Protein AF-A0A392PMQ5-F1 (afdb_monomer_lite)

pLDDT: mean 78.96, std 16.49, range [33.12, 96.38]

Structure (mmCIF, N/CA/C/O backbone):
data_AF-A0A392PMQ5-F1
#
_entry.id   AF-A0A392PMQ5-F1
#
loop_
_atom_site.group_PDB
_atom_site.id
_atom_site.type_symbol
_atom_site.label_atom_id
_atom_site.label_alt_id
_atom_site.label_comp_id
_atom_site.label_asym_id
_atom_site.label_entity_id
_atom_site.label_seq_id
_atom_site.pdbx_PDB_ins_code
_atom_site.Cartn_x
_atom_site.Cartn_y
_atom_site.Cartn_z
_atom_site.occupancy
_atom_site.B_iso_or_equiv
_atom_site.auth_seq_id
_atom_site.auth_comp_id
_atom_site.auth_asym_id
_atom_site.auth_atom_id
_atom_site.pdbx_PDB_model_num
ATOM 1 N N . MET A 1 1 ? -14.471 3.229 50.859 1.00 41.06 1 MET A N 1
ATOM 2 C CA . MET A 1 1 ? -13.746 2.253 50.012 1.00 41.06 1 MET A CA 1
ATOM 3 C C . MET A 1 1 ? -14.572 1.909 48.776 1.00 41.06 1 MET A C 1
ATOM 5 O O . MET A 1 1 ? -15.577 1.230 48.907 1.00 41.06 1 MET A O 1
ATOM 9 N N . LYS A 1 2 ? -14.169 2.356 47.582 1.00 35.50 2 LYS A N 1
ATOM 10 C CA . LYS A 1 2 ? -14.610 1.762 46.307 1.00 35.50 2 LYS A CA 1
ATOM 11 C C . LYS A 1 2 ? -13.404 1.743 45.368 1.00 35.50 2 LYS A C 1
ATOM 13 O O . LYS A 1 2 ? -13.104 2.735 44.714 1.00 35.50 2 LYS A O 1
ATOM 18 N N . ARG A 1 3 ? -12.661 0.630 45.368 1.00 33.12 3 ARG A N 1
ATOM 19 C CA . ARG A 1 3 ? -11.605 0.375 44.379 1.00 33.12 3 ARG A CA 1
ATOM 20 C C . ARG A 1 3 ? -12.290 0.173 43.031 1.00 33.12 3 ARG A C 1
ATOM 22 O O . ARG A 1 3 ? -12.923 -0.853 42.797 1.00 33.12 3 ARG A O 1
ATOM 29 N N . LYS A 1 4 ? -12.199 1.185 42.170 1.00 38.56 4 LYS A N 1
ATOM 30 C CA . LYS A 1 4 ? -12.520 1.086 40.746 1.00 38.56 4 LYS A CA 1
ATOM 31 C C . LYS A 1 4 ? -11.603 -0.008 40.192 1.00 38.56 4 LYS A C 1
ATOM 33 O O . LYS A 1 4 ? -10.385 0.141 40.268 1.00 38.56 4 LYS A O 1
ATOM 38 N N . ARG A 1 5 ? -12.170 -1.138 39.755 1.00 37.22 5 ARG A N 1
ATOM 39 C CA . ARG A 1 5 ? -11.409 -2.197 39.083 1.00 37.22 5 ARG A CA 1
ATOM 40 C C . ARG A 1 5 ? -10.764 -1.551 37.862 1.00 37.22 5 ARG A C 1
ATOM 42 O O . ARG A 1 5 ? -11.460 -1.188 36.918 1.00 37.22 5 ARG A O 1
ATOM 49 N N . LYS A 1 6 ? -9.454 -1.329 37.945 1.00 37.75 6 LYS A N 1
ATOM 50 C CA . LYS A 1 6 ? -8.614 -1.031 36.797 1.00 37.75 6 LYS A CA 1
ATOM 51 C C . LYS A 1 6 ? -8.736 -2.276 35.929 1.00 37.75 6 LYS A C 1
ATOM 53 O O . LYS A 1 6 ? -8.282 -3.345 36.322 1.00 37.75 6 LYS A O 1
ATOM 58 N N . VAL A 1 7 ? -9.512 -2.173 34.855 1.00 39.44 7 VAL A N 1
ATOM 59 C CA . VAL A 1 7 ? -9.456 -3.156 33.781 1.00 39.44 7 VAL A CA 1
ATOM 60 C C . VAL A 1 7 ? -8.045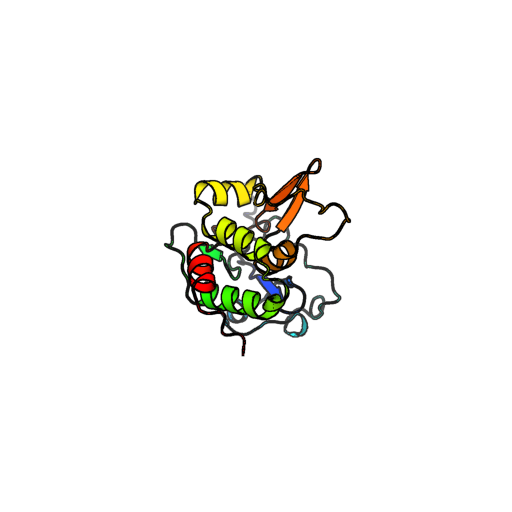 -2.991 33.246 1.00 39.44 7 VAL A C 1
ATOM 62 O O . VAL A 1 7 ? -7.765 -2.013 32.555 1.00 39.44 7 VAL A O 1
ATOM 65 N N . ASP A 1 8 ? -7.136 -3.854 33.696 1.00 36.78 8 ASP A N 1
ATOM 66 C CA . ASP A 1 8 ? -5.842 -4.014 33.058 1.00 36.78 8 ASP A CA 1
ATOM 67 C C . ASP A 1 8 ? -6.154 -4.487 31.643 1.00 36.78 8 ASP A C 1
ATOM 69 O O . ASP A 1 8 ? -6.429 -5.656 31.377 1.00 36.78 8 ASP A O 1
ATOM 73 N N . CYS A 1 9 ? -6.215 -3.511 30.743 1.00 44.75 9 CYS A N 1
ATOM 74 C CA . CYS A 1 9 ? -6.070 -3.719 29.324 1.00 44.75 9 CYS A CA 1
ATOM 75 C C . CYS A 1 9 ? -4.637 -4.226 29.166 1.00 44.75 9 CYS A C 1
ATOM 77 O O . CYS A 1 9 ? -3.708 -3.435 29.022 1.00 44.75 9 CYS A O 1
ATOM 79 N N . LEU A 1 10 ? -4.448 -5.538 29.339 1.00 40.62 10 LEU A N 1
ATOM 80 C CA . LEU A 1 10 ? -3.262 -6.229 28.864 1.00 40.62 10 LEU A CA 1
ATOM 81 C C . LEU A 1 10 ? -3.109 -5.788 27.411 1.00 40.62 10 LEU A C 1
ATOM 83 O O . LEU A 1 10 ? -3.963 -6.106 26.582 1.00 40.62 10 LEU A O 1
ATOM 87 N N . GLU A 1 11 ? -2.090 -4.974 27.142 1.00 45.97 11 GLU A N 1
ATOM 88 C CA . GLU A 1 11 ? -1.692 -4.569 25.801 1.00 45.97 11 GLU A CA 1
ATOM 89 C C . GLU A 1 11 ? -1.238 -5.821 25.047 1.00 45.97 11 GLU A C 1
ATOM 91 O O . GLU A 1 11 ? -0.054 -6.103 24.905 1.00 45.97 11 GLU A O 1
ATOM 96 N N . TYR A 1 12 ? -2.196 -6.623 24.595 1.00 48.31 12 TYR A N 1
ATOM 97 C CA . TYR A 1 12 ? -1.952 -7.619 23.578 1.00 48.31 12 TYR A CA 1
ATOM 98 C C . TYR A 1 12 ? -1.931 -6.831 22.274 1.00 48.31 12 TYR A C 1
ATOM 100 O O . TYR A 1 12 ? -2.973 -6.451 21.734 1.00 48.31 12 TYR A O 1
ATOM 108 N N . SER A 1 13 ? -0.733 -6.458 21.827 1.00 55.88 13 SER A N 1
ATOM 109 C CA . SER A 1 13 ? -0.542 -5.958 20.474 1.00 55.88 13 SER A CA 1
ATOM 110 C C . SER A 1 13 ? -0.970 -7.074 19.527 1.00 55.88 13 SER A C 1
ATOM 112 O O . SER A 1 13 ? -0.223 -8.021 19.295 1.00 55.88 13 SER A O 1
ATOM 114 N N . ASP A 1 14 ? -2.205 -7.004 19.052 1.00 66.44 14 ASP A N 1
ATOM 115 C CA . ASP A 1 14 ? -2.717 -7.962 18.090 1.00 66.44 14 ASP A CA 1
ATOM 116 C C . ASP A 1 14 ? -1.959 -7.808 16.776 1.00 66.44 14 ASP A C 1
ATOM 118 O O . ASP A 1 14 ? -2.000 -6.762 16.127 1.00 66.44 14 ASP A O 1
ATOM 122 N N . THR A 1 15 ? -1.276 -8.869 16.383 1.00 74.19 15 THR A N 1
ATOM 123 C CA . THR A 1 15 ? -0.565 -8.935 15.117 1.00 74.19 15 THR A CA 1
ATOM 124 C C . THR A 1 15 ? -1.532 -9.289 14.005 1.00 74.19 15 THR A C 1
ATOM 126 O O . THR A 1 15 ? -2.302 -10.241 14.126 1.00 74.19 15 THR A O 1
ATOM 129 N N . TRP A 1 16 ? -1.471 -8.555 12.898 1.00 78.69 16 TRP A N 1
ATOM 130 C CA . TRP A 1 16 ? -2.285 -8.816 11.717 1.00 78.69 16 TRP A CA 1
ATOM 131 C C . TRP A 1 16 ? -1.387 -9.040 10.508 1.00 78.69 16 TRP A C 1
ATOM 133 O O . TRP A 1 16 ? -0.400 -8.334 10.325 1.00 78.69 16 TRP A O 1
ATOM 143 N N . ILE A 1 17 ? -1.748 -10.014 9.680 1.00 79.31 17 ILE A N 1
ATOM 144 C CA . ILE A 1 17 ? -1.070 -10.315 8.420 1.00 79.31 17 ILE A CA 1
ATOM 145 C C . ILE A 1 17 ? -2.092 -10.365 7.288 1.00 79.31 17 ILE A C 1
ATOM 147 O O . ILE A 1 17 ? -3.241 -10.783 7.479 1.00 79.31 17 ILE A O 1
ATOM 151 N N . GLN A 1 18 ? -1.688 -9.902 6.111 1.00 81.50 18 GLN A N 1
ATOM 152 C CA . GLN A 1 18 ? -2.511 -9.951 4.914 1.00 81.50 18 GLN A CA 1
ATOM 153 C C . GLN A 1 18 ? -2.201 -11.230 4.137 1.00 81.50 18 GLN A C 1
ATOM 155 O O . GLN A 1 18 ? -1.046 -11.569 3.925 1.00 81.50 18 GLN A O 1
ATOM 160 N N . CYS A 1 19 ? -3.239 -11.942 3.703 1.00 84.25 19 CYS A N 1
ATOM 161 C CA . CYS A 1 19 ? -3.066 -13.123 2.867 1.00 84.25 19 CYS A CA 1
ATOM 162 C C . CYS A 1 19 ? -2.648 -12.748 1.441 1.00 84.25 19 CYS A C 1
ATOM 164 O O . CYS A 1 19 ? -3.397 -12.046 0.765 1.00 84.25 19 CYS A O 1
ATOM 166 N N . ASP A 1 20 ? -1.554 -13.318 0.939 1.00 82.00 20 ASP A N 1
ATOM 167 C CA . ASP A 1 20 ? -1.061 -13.073 -0.424 1.00 82.00 20 ASP A CA 1
ATOM 168 C C . ASP A 1 20 ? -2.041 -13.533 -1.516 1.00 82.00 20 ASP A C 1
ATOM 170 O O . ASP A 1 20 ? -2.145 -12.906 -2.559 1.00 82.00 20 ASP A O 1
ATOM 174 N N . ALA A 1 21 ? -2.838 -14.582 -1.272 1.00 82.44 21 ALA A N 1
ATOM 175 C CA . ALA A 1 21 ? -3.772 -15.106 -2.280 1.00 82.44 21 ALA A CA 1
ATOM 176 C C . ALA A 1 21 ? -5.119 -14.369 -2.363 1.00 82.44 21 ALA A C 1
ATOM 178 O O . ALA A 1 21 ? -5.787 -14.410 -3.394 1.00 82.44 21 ALA A O 1
ATOM 179 N N . CYS A 1 22 ? -5.603 -13.785 -1.262 1.00 84.06 22 CYS A N 1
ATOM 180 C CA . CYS A 1 22 ? -6.953 -13.201 -1.228 1.00 84.06 22 CYS A CA 1
ATOM 181 C C . CYS A 1 22 ? -7.028 -11.802 -0.626 1.00 84.06 22 CYS A C 1
ATOM 183 O O . CYS A 1 22 ? -8.129 -11.257 -0.511 1.00 84.06 22 CYS A O 1
ATOM 185 N N . HIS A 1 23 ? -5.883 -11.260 -0.214 1.00 77.56 23 HIS A N 1
ATOM 186 C CA . HIS A 1 23 ? -5.699 -9.935 0.366 1.00 77.56 23 HIS A CA 1
ATOM 187 C C . HIS A 1 23 ? -6.549 -9.640 1.612 1.00 77.56 23 HIS A C 1
ATOM 189 O O . HIS A 1 23 ? -6.657 -8.481 2.010 1.00 77.56 23 HIS A O 1
ATOM 195 N N . LYS A 1 24 ? -7.131 -10.673 2.244 1.00 82.06 24 LYS A N 1
ATOM 196 C CA . LYS A 1 24 ? -7.862 -10.556 3.514 1.00 82.06 24 LYS A CA 1
ATOM 197 C C . LYS A 1 24 ? -6.905 -10.542 4.692 1.00 82.06 24 LYS A C 1
ATOM 199 O O . LYS A 1 24 ? -5.909 -11.268 4.696 1.00 82.06 24 LYS A O 1
ATOM 204 N N . TRP A 1 25 ? -7.281 -9.792 5.714 1.00 82.31 25 TRP A N 1
ATOM 205 C CA . TRP A 1 25 ? -6.548 -9.685 6.965 1.00 82.31 25 TRP A CA 1
ATOM 206 C C . TRP A 1 25 ? -6.893 -10.786 7.964 1.00 82.31 25 TRP A C 1
ATOM 208 O O . TRP A 1 25 ? -8.060 -11.157 8.144 1.00 82.31 25 TRP A O 1
ATOM 218 N 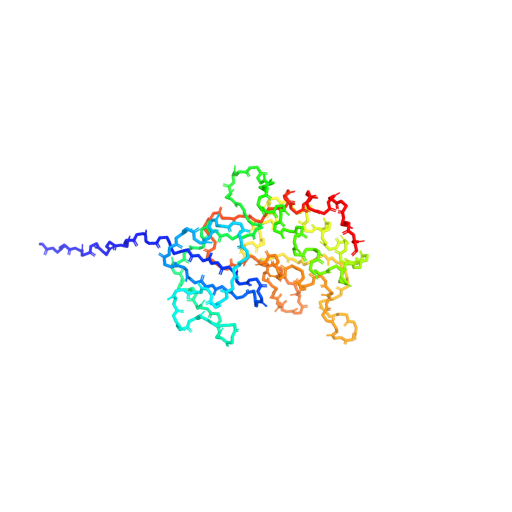N . ARG A 1 26 ? -5.851 -11.307 8.618 1.00 85.75 26 ARG A N 1
ATOM 219 C CA . ARG A 1 26 ? -5.925 -12.380 9.610 1.00 85.75 26 ARG A CA 1
ATOM 220 C C . ARG A 1 26 ? -5.117 -12.018 10.846 1.00 85.75 26 ARG A C 1
ATOM 222 O O . ARG A 1 26 ? -4.002 -11.517 10.732 1.00 85.75 26 ARG A O 1
ATOM 229 N N . LYS A 1 27 ? -5.696 -12.271 12.016 1.00 82.12 27 LYS A N 1
ATOM 230 C CA . LYS A 1 27 ? -5.031 -12.112 13.305 1.00 82.12 27 LYS A CA 1
ATOM 231 C C . LYS A 1 27 ? -4.080 -13.283 13.524 1.00 82.12 27 LYS A C 1
ATOM 233 O O . LYS A 1 27 ? -4.483 -14.436 13.392 1.00 82.12 27 LYS A O 1
ATOM 238 N N . LEU A 1 28 ? -2.845 -12.977 13.890 1.00 79.81 28 LEU A N 1
ATOM 239 C CA . LEU A 1 28 ? -1.855 -13.947 14.323 1.00 79.81 28 LEU A CA 1
ATOM 240 C C . LEU A 1 28 ? -1.791 -13.959 15.849 1.00 79.81 28 LEU A C 1
ATOM 242 O O . LEU A 1 28 ? -1.799 -12.912 16.495 1.00 79.81 28 LEU A O 1
ATOM 246 N N . ALA A 1 29 ? -1.724 -15.160 16.418 1.00 70.56 29 ALA A N 1
ATOM 247 C CA . ALA A 1 29 ? -1.459 -15.344 17.843 1.00 70.56 29 ALA A CA 1
ATOM 248 C C . ALA A 1 29 ? 0.026 -15.126 18.191 1.00 70.56 29 ALA A C 1
ATOM 250 O O . ALA A 1 29 ? 0.347 -14.856 19.343 1.00 70.56 29 ALA A O 1
ATOM 251 N N . ASP A 1 30 ? 0.917 -15.234 17.201 1.00 67.06 30 ASP A N 1
ATOM 252 C CA . ASP A 1 30 ? 2.359 -15.049 17.350 1.00 67.06 30 ASP A CA 1
ATOM 253 C C . ASP A 1 30 ? 2.892 -14.075 16.289 1.00 67.06 30 ASP A C 1
ATOM 255 O O . ASP A 1 30 ? 2.595 -14.180 15.096 1.00 67.06 30 ASP A O 1
ATOM 259 N N . ASN A 1 31 ? 3.699 -13.123 16.749 1.00 64.38 31 ASN A N 1
ATOM 260 C CA . ASN A 1 31 ? 4.290 -12.056 15.954 1.00 64.38 31 ASN A CA 1
ATOM 261 C C . ASN A 1 31 ? 5.422 -12.560 15.034 1.00 64.38 31 ASN A C 1
ATOM 263 O O . ASN A 1 31 ? 5.809 -11.864 14.095 1.00 64.38 31 ASN A O 1
ATOM 267 N N . SER A 1 32 ? 5.945 -13.769 15.278 1.00 64.19 32 SER A N 1
ATOM 268 C CA . SER A 1 32 ? 7.023 -14.386 14.488 1.00 64.19 32 SER A CA 1
ATOM 269 C C . SER A 1 32 ? 6.685 -14.508 12.996 1.00 64.19 32 SER A C 1
ATOM 271 O O . SER A 1 32 ? 7.538 -14.279 12.140 1.00 64.19 32 SER A O 1
ATOM 273 N N . MET A 1 33 ? 5.419 -14.795 12.684 1.00 64.69 33 MET A N 1
ATOM 274 C CA . MET A 1 33 ? 4.935 -15.000 11.316 1.00 64.69 33 MET A CA 1
ATOM 275 C C . MET A 1 33 ? 4.720 -13.684 10.557 1.00 64.69 33 MET A C 1
ATOM 277 O O . MET A 1 33 ? 4.864 -13.671 9.340 1.00 64.69 33 MET A O 1
ATOM 281 N N . ALA A 1 34 ? 4.429 -12.577 11.251 1.00 59.78 34 ALA A N 1
ATOM 282 C CA . ALA A 1 34 ? 4.296 -11.257 10.623 1.00 59.78 34 ALA A CA 1
ATOM 283 C C . ALA A 1 34 ? 5.634 -10.652 10.202 1.00 59.78 34 ALA A C 1
ATOM 285 O O . ALA A 1 34 ? 5.691 -9.906 9.232 1.00 59.78 34 ALA A O 1
ATOM 286 N N . ASN A 1 35 ? 6.710 -10.996 10.908 1.00 57.88 35 ASN A N 1
ATOM 287 C CA . ASN A 1 35 ? 8.053 -10.508 10.600 1.00 57.88 35 ASN A CA 1
ATOM 288 C C . ASN A 1 35 ? 8.785 -11.376 9.563 1.00 57.88 35 ASN A C 1
ATOM 290 O O . ASN A 1 35 ? 9.939 -11.098 9.236 1.00 57.88 35 ASN A O 1
ATOM 294 N N . SER A 1 36 ? 8.150 -12.439 9.066 1.00 61.81 36 SER A N 1
ATOM 295 C CA . SER A 1 36 ? 8.720 -13.281 8.021 1.00 61.81 36 SER A CA 1
ATOM 296 C C . SER A 1 36 ? 8.538 -12.612 6.662 1.00 61.81 36 SER A C 1
ATOM 298 O O . SER A 1 36 ? 7.436 -12.215 6.302 1.00 61.81 36 SER A O 1
ATOM 300 N N . SER A 1 37 ? 9.606 -12.528 5.869 1.00 61.69 37 SER A N 1
ATOM 301 C CA . SER A 1 37 ? 9.540 -12.093 4.466 1.00 61.69 37 SER A CA 1
ATOM 302 C C . SER A 1 37 ? 8.908 -13.139 3.533 1.00 61.69 37 SER A C 1
ATOM 304 O O . SER A 1 37 ? 8.867 -12.937 2.320 1.00 61.69 37 SER A O 1
ATOM 306 N N . ALA A 1 38 ? 8.455 -14.275 4.073 1.00 74.12 38 ALA A N 1
ATOM 307 C CA . ALA A 1 38 ? 7.812 -15.338 3.315 1.00 74.12 38 ALA A CA 1
ATOM 308 C C . ALA A 1 38 ? 6.337 -15.018 3.023 1.00 74.12 38 ALA A C 1
ATOM 310 O O . ALA A 1 38 ? 5.635 -14.472 3.871 1.00 74.12 38 ALA A O 1
ATOM 311 N N . ALA A 1 39 ? 5.860 -15.431 1.843 1.00 75.19 39 ALA A N 1
ATOM 312 C CA . ALA A 1 39 ? 4.444 -15.358 1.488 1.00 75.19 39 ALA A CA 1
ATOM 313 C C . ALA A 1 39 ? 3.581 -16.101 2.522 1.00 75.19 39 ALA A C 1
ATOM 315 O O . ALA A 1 39 ? 3.915 -17.214 2.943 1.00 75.19 39 ALA A O 1
ATOM 316 N N . TRP A 1 40 ? 2.458 -15.497 2.904 1.00 86.81 40 TRP A N 1
ATOM 317 C CA . TRP A 1 40 ? 1.545 -16.005 3.912 1.00 86.81 40 TRP A CA 1
ATOM 318 C C . TRP A 1 40 ? 0.131 -16.201 3.356 1.00 86.81 40 TRP A C 1
ATOM 320 O O . TRP A 1 40 ? -0.503 -15.318 2.775 1.00 86.81 40 TRP A O 1
ATOM 330 N N . PHE A 1 41 ? -0.426 -17.388 3.584 1.00 87.69 41 PHE A N 1
ATOM 331 C CA . PHE A 1 41 ? -1.751 -17.759 3.092 1.00 87.69 41 PHE A CA 1
ATOM 332 C C . PHE A 1 41 ? -2.726 -17.984 4.240 1.00 87.69 41 PHE A C 1
ATOM 334 O O . PHE A 1 41 ? -2.337 -18.447 5.305 1.00 87.69 41 PHE A O 1
ATOM 341 N N . CYS A 1 42 ? -4.027 -17.765 4.003 1.00 89.31 42 CYS A N 1
ATOM 342 C CA . CYS A 1 42 ? -5.051 -18.070 5.010 1.00 89.31 42 CYS A CA 1
ATOM 343 C C . CYS A 1 42 ? -4.935 -19.516 5.520 1.00 89.31 42 CYS A C 1
ATOM 345 O O . CYS A 1 42 ? -5.188 -19.747 6.690 1.00 89.31 42 CYS A O 1
ATOM 347 N N . SER A 1 43 ? -4.513 -20.475 4.688 1.00 89.88 43 SER A N 1
ATOM 348 C CA . SER A 1 43 ? -4.289 -21.872 5.095 1.00 89.88 43 SER A CA 1
ATOM 349 C C . SER A 1 43 ? -3.209 -22.059 6.168 1.00 89.88 43 SER A C 1
ATOM 351 O O . SER A 1 43 ? -3.190 -23.099 6.820 1.00 89.88 43 SER A O 1
ATOM 353 N N . MET A 1 44 ? -2.331 -21.071 6.351 1.00 87.12 44 MET A N 1
ATOM 354 C CA . MET A 1 44 ? -1.266 -21.037 7.359 1.00 87.12 44 MET A CA 1
ATOM 355 C C . MET A 1 44 ? -1.712 -20.375 8.669 1.00 87.12 44 MET A C 1
ATOM 357 O O . MET A 1 44 ? -0.906 -20.225 9.586 1.00 87.12 44 MET A O 1
ATOM 361 N N . ASN A 1 45 ? -2.972 -19.943 8.763 1.00 87.06 45 ASN A N 1
ATOM 362 C CA . ASN A 1 45 ? -3.497 -19.371 9.991 1.00 87.06 45 ASN A CA 1
ATOM 363 C C . ASN A 1 45 ? -3.595 -20.434 11.088 1.00 87.06 45 ASN A C 1
ATOM 365 O O . ASN A 1 45 ? -4.062 -21.543 10.839 1.00 87.06 45 ASN A O 1
ATOM 369 N N . THR A 1 46 ? -3.178 -20.078 12.301 1.00 85.69 46 THR A N 1
ATOM 370 C CA . THR A 1 46 ? -3.308 -20.943 13.477 1.00 85.69 46 THR A CA 1
ATOM 371 C C . THR A 1 46 ? -4.735 -20.971 14.012 1.00 85.69 46 THR A C 1
ATOM 373 O O . THR A 1 46 ? -5.085 -21.904 14.729 1.00 85.69 46 THR A O 1
ATOM 376 N N . ASP A 1 47 ? -5.562 -19.981 13.656 1.00 83.38 47 ASP A N 1
ATOM 377 C CA . ASP A 1 47 ? -6.994 -19.968 13.953 1.00 83.38 47 ASP A CA 1
ATOM 378 C C . ASP A 1 47 ? -7.777 -20.780 12.896 1.00 83.38 47 ASP A C 1
ATOM 380 O O . ASP A 1 47 ? -7.929 -20.309 11.756 1.00 83.38 47 ASP A O 1
ATOM 384 N N . PRO A 1 48 ? -8.336 -21.958 13.253 1.00 84.81 48 PRO A N 1
ATOM 385 C CA . PRO A 1 48 ? -9.053 -22.823 12.315 1.00 84.81 48 PRO A CA 1
ATOM 386 C C . PRO A 1 48 ? -10.289 -22.154 11.707 1.00 84.81 48 PRO A C 1
ATOM 388 O O . PRO A 1 48 ? -10.682 -22.480 10.585 1.00 84.81 48 PRO A O 1
ATOM 391 N N . LEU A 1 49 ? -10.898 -21.191 12.412 1.00 84.62 49 LEU A N 1
ATOM 392 C CA . LEU A 1 49 ? -12.080 -20.476 11.923 1.00 84.62 49 LEU A CA 1
ATOM 393 C C . LEU A 1 49 ? -11.751 -19.570 10.739 1.00 84.62 49 LEU A C 1
ATOM 395 O O . LEU A 1 49 ? -12.632 -19.264 9.941 1.00 84.62 49 LEU A O 1
ATOM 399 N N . TYR A 1 50 ? -10.491 -19.159 10.602 1.00 84.94 50 TYR A N 1
ATOM 400 C CA . TYR A 1 50 ? -10.040 -18.228 9.573 1.00 84.94 50 TYR A CA 1
ATOM 401 C C . TYR A 1 50 ? -8.899 -18.798 8.727 1.00 84.94 50 TYR A C 1
ATOM 403 O O . TYR A 1 50 ? -8.168 -18.046 8.073 1.00 84.94 50 TYR A O 1
ATOM 411 N N . GLN A 1 51 ? -8.797 -20.129 8.679 1.00 89.38 51 GLN A N 1
ATOM 412 C CA . GLN A 1 51 ? -7.765 -20.867 7.955 1.00 89.38 51 GLN A CA 1
ATOM 413 C C . GLN A 1 51 ? -8.078 -21.055 6.450 1.00 89.38 51 GLN A C 1
ATOM 415 O O . GLN A 1 51 ? -7.585 -21.956 5.778 1.00 89.38 51 GLN A O 1
ATOM 420 N N . SER A 1 52 ? -8.955 -20.227 5.873 1.00 90.25 52 SER A N 1
ATOM 421 C CA . SER A 1 52 ? -9.351 -20.348 4.465 1.00 90.25 52 SER A CA 1
ATOM 422 C C . SER A 1 52 ? -9.666 -19.002 3.825 1.00 90.25 52 SER A C 1
ATOM 424 O O . SER A 1 52 ? -10.251 -18.108 4.440 1.00 90.25 52 SER A O 1
ATOM 426 N N . CYS A 1 53 ? -9.319 -18.869 2.541 1.00 89.25 53 CYS A N 1
ATOM 427 C CA . CYS A 1 53 ? -9.620 -17.682 1.736 1.00 89.25 53 CYS A CA 1
ATOM 428 C C . CYS A 1 53 ? -11.127 -17.475 1.512 1.00 89.25 53 CYS A C 1
ATOM 430 O O . CYS A 1 53 ? -11.542 -16.367 1.158 1.00 89.25 53 CYS A O 1
ATOM 432 N N . ARG A 1 54 ? -11.936 -18.529 1.709 1.00 88.12 54 ARG A N 1
ATOM 433 C CA . ARG A 1 54 ? -13.403 -18.483 1.605 1.00 88.12 54 ARG A CA 1
ATOM 434 C C . ARG A 1 54 ? -14.053 -17.795 2.803 1.00 88.12 54 ARG A C 1
ATOM 436 O O . ARG A 1 54 ? -15.167 -17.301 2.679 1.00 88.12 54 ARG A O 1
ATOM 443 N N . VAL A 1 55 ? -13.367 -17.756 3.943 1.00 87.31 55 VAL A N 1
ATOM 444 C CA . VAL A 1 55 ? -13.897 -17.130 5.153 1.00 87.31 55 VAL A CA 1
ATOM 445 C C . VAL A 1 55 ? -13.826 -15.607 4.999 1.00 87.31 55 VAL A C 1
ATOM 447 O O . VAL A 1 55 ? -12.785 -15.100 4.556 1.00 87.31 55 VAL A O 1
ATOM 450 N N . PRO A 1 56 ? -14.886 -14.860 5.362 1.00 83.19 56 PRO A N 1
ATOM 451 C CA . PRO A 1 56 ? -14.848 -13.402 5.420 1.00 83.19 56 PRO A CA 1
ATOM 452 C C . PRO A 1 56 ? -13.667 -12.875 6.244 1.00 83.19 56 PRO A C 1
ATOM 454 O O . PRO A 1 56 ? -13.113 -13.577 7.091 1.00 83.19 56 PRO A O 1
ATOM 457 N N . GLU A 1 57 ? -13.246 -11.645 5.967 1.00 78.44 57 GLU A N 1
ATOM 458 C CA . GLU A 1 57 ? -12.192 -10.980 6.739 1.00 78.44 57 GLU A CA 1
ATOM 459 C C . GLU A 1 57 ? -12.587 -10.866 8.220 1.00 78.44 57 GLU A C 1
ATOM 461 O O . GLU A 1 57 ? -13.754 -10.628 8.538 1.00 78.44 57 GLU A O 1
ATOM 466 N N . GLN A 1 58 ? -11.622 -11.069 9.125 1.00 74.62 58 GLN A N 1
ATOM 467 C CA . GLN A 1 58 ? -11.854 -10.899 10.560 1.00 74.62 58 GLN A CA 1
ATOM 468 C C . GLN A 1 58 ? -12.148 -9.427 10.853 1.00 74.62 58 GLN A C 1
ATOM 470 O O . GLN A 1 58 ? -11.368 -8.548 10.493 1.00 74.62 58 GLN A O 1
ATOM 475 N N . TYR A 1 59 ? -13.251 -9.155 11.552 1.00 65.50 59 TYR A N 1
ATOM 476 C CA . TYR A 1 59 ? -13.513 -7.811 12.049 1.00 65.50 59 TYR A CA 1
ATOM 477 C C . TYR A 1 59 ? -12.493 -7.464 13.129 1.00 65.50 59 TYR A C 1
ATOM 479 O O . TYR A 1 59 ? -12.484 -8.050 14.211 1.00 65.50 59 TYR A O 1
ATOM 487 N N . ILE A 1 60 ? -11.659 -6.472 12.836 1.00 57.34 60 ILE A N 1
ATOM 488 C CA . ILE A 1 60 ? -10.825 -5.814 13.835 1.00 57.34 60 ILE A CA 1
ATOM 489 C C . ILE A 1 60 ? -11.794 -5.172 14.836 1.00 57.34 60 ILE A C 1
ATOM 491 O O . ILE A 1 60 ? -12.535 -4.254 14.474 1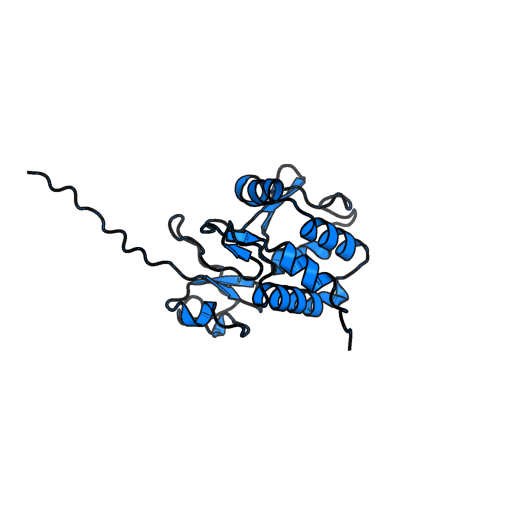.00 57.34 60 ILE A O 1
ATOM 495 N N . GLN A 1 61 ? -11.842 -5.663 16.081 1.00 55.44 61 GLN A N 1
ATOM 496 C CA . GLN A 1 61 ? -12.538 -4.926 17.140 1.00 55.44 61 GLN A CA 1
ATOM 497 C C . GLN A 1 61 ? -11.941 -3.515 17.174 1.00 55.44 61 GLN A C 1
ATOM 499 O O . GLN A 1 61 ? -10.726 -3.371 17.098 1.00 55.44 61 GLN A O 1
ATOM 504 N N . ASN A 1 62 ? -12.772 -2.471 17.263 1.00 50.56 62 ASN A N 1
ATOM 505 C CA . ASN A 1 62 ? -12.347 -1.063 17.155 1.00 50.56 62 ASN A CA 1
ATOM 506 C C . ASN A 1 62 ? -11.202 -0.647 18.112 1.00 50.56 62 ASN A C 1
ATOM 508 O O . ASN A 1 62 ? -10.661 0.444 17.964 1.00 50.56 62 ASN A O 1
ATOM 512 N N . SER A 1 63 ? -10.843 -1.478 19.093 1.00 56.19 63 SER A N 1
ATOM 513 C CA . SER A 1 63 ? -9.728 -1.286 20.024 1.00 56.19 63 SER A CA 1
ATOM 514 C C . SER A 1 63 ? -8.390 -1.891 19.576 1.00 56.19 63 SER A C 1
ATOM 516 O O . SER A 1 63 ? -7.354 -1.495 20.105 1.00 56.19 63 SER A O 1
ATOM 518 N N . CYS A 1 64 ? -8.380 -2.846 18.644 1.00 62.34 64 CYS A N 1
ATOM 519 C CA . CYS A 1 64 ? -7.168 -3.546 18.217 1.00 62.34 64 CYS A CA 1
ATOM 520 C C . CYS A 1 64 ? -6.433 -2.718 17.162 1.00 62.34 64 CYS A C 1
ATOM 522 O O . CYS A 1 64 ? -7.035 -2.335 16.155 1.00 62.34 64 CYS A O 1
ATOM 524 N N . LYS A 1 65 ? -5.143 -2.445 17.383 1.00 77.06 65 LYS A N 1
ATOM 525 C CA . LYS A 1 65 ? -4.337 -1.631 16.471 1.00 77.06 65 LYS A CA 1
ATOM 526 C C . LYS A 1 65 ? -3.391 -2.488 15.628 1.00 77.06 65 LYS A C 1
ATOM 528 O O . LYS A 1 65 ? -2.704 -3.347 16.165 1.00 77.06 65 LYS A O 1
ATOM 533 N N . ILE A 1 66 ? -3.318 -2.209 14.330 1.00 80.31 66 ILE A N 1
ATOM 534 C CA . ILE A 1 66 ? -2.394 -2.836 13.380 1.00 80.31 66 ILE A CA 1
ATOM 535 C C . ILE A 1 66 ? -1.006 -2.220 13.580 1.00 80.31 66 ILE A C 1
ATOM 537 O O . ILE A 1 66 ? -0.805 -1.034 13.315 1.00 80.31 66 ILE A O 1
ATOM 541 N N . THR A 1 67 ? -0.053 -3.016 14.053 1.00 82.56 67 THR A N 1
ATOM 542 C CA . THR A 1 67 ? 1.339 -2.599 14.297 1.00 82.56 67 THR A CA 1
ATOM 543 C C . THR A 1 67 ? 2.285 -2.937 13.147 1.00 82.56 67 THR A C 1
ATOM 545 O O . THR A 1 67 ? 3.376 -2.376 13.086 1.00 82.56 67 THR A O 1
ATOM 548 N N . TYR A 1 68 ? 1.859 -3.794 12.215 1.00 85.56 68 TYR A N 1
ATOM 549 C CA . TYR A 1 68 ? 2.606 -4.171 11.018 1.00 85.56 68 TYR A CA 1
ATOM 550 C C . TYR A 1 68 ? 1.677 -4.293 9.804 1.00 85.56 68 TYR A C 1
ATOM 552 O O . TYR A 1 68 ? 0.580 -4.841 9.906 1.00 85.56 68 TYR A O 1
ATOM 560 N N . LEU A 1 69 ? 2.119 -3.773 8.660 1.00 86.75 69 LEU A N 1
ATOM 561 C CA . LEU A 1 69 ? 1.446 -3.893 7.368 1.00 86.75 69 LEU A CA 1
ATOM 562 C C . LEU A 1 69 ? 2.499 -3.781 6.252 1.00 86.75 69 LEU A C 1
ATOM 564 O O . LEU A 1 69 ? 3.193 -2.762 6.207 1.00 86.75 69 LEU A O 1
ATOM 568 N N . PRO A 1 70 ? 2.625 -4.774 5.352 1.00 90.81 70 PRO A N 1
ATOM 569 C CA . PRO A 1 70 ? 3.530 -4.679 4.210 1.00 90.81 70 PRO A CA 1
ATOM 570 C C . PRO A 1 70 ? 3.283 -3.427 3.360 1.00 90.81 70 PRO A C 1
ATOM 572 O O . PRO A 1 70 ? 2.146 -3.043 3.092 1.00 90.81 70 PRO A O 1
ATOM 575 N N . GLY A 1 71 ? 4.359 -2.756 2.952 1.00 92.56 71 GLY A N 1
ATOM 576 C CA . GLY A 1 71 ? 4.276 -1.479 2.238 1.00 92.56 71 GLY A CA 1
ATOM 577 C C . GLY A 1 71 ? 4.048 -0.265 3.146 1.00 92.56 71 GLY A C 1
ATOM 578 O O . GLY A 1 71 ? 3.888 0.847 2.645 1.00 92.56 71 GLY A O 1
ATOM 579 N N . PHE A 1 72 ? 4.041 -0.446 4.469 1.00 94.56 72 PHE A N 1
ATOM 580 C CA . PHE A 1 72 ? 3.976 0.634 5.451 1.00 94.56 72 PHE A CA 1
ATOM 581 C C . PHE A 1 72 ? 5.191 0.585 6.384 1.00 94.56 72 PHE A C 1
ATOM 583 O O . PHE A 1 72 ? 5.812 -0.458 6.587 1.00 94.56 72 PHE A O 1
ATOM 590 N N . HIS A 1 73 ? 5.538 1.731 6.961 1.00 93.62 73 HIS A N 1
ATOM 591 C CA . HIS A 1 73 ? 6.600 1.869 7.954 1.00 93.62 73 HIS A CA 1
ATOM 592 C C . HIS A 1 73 ? 6.136 2.743 9.123 1.00 93.62 73 HIS A C 1
ATOM 594 O O . HIS A 1 73 ? 5.101 3.414 9.055 1.00 93.62 73 HIS A O 1
ATOM 600 N N . LEU A 1 74 ? 6.897 2.731 10.217 1.00 92.25 74 LEU A N 1
ATOM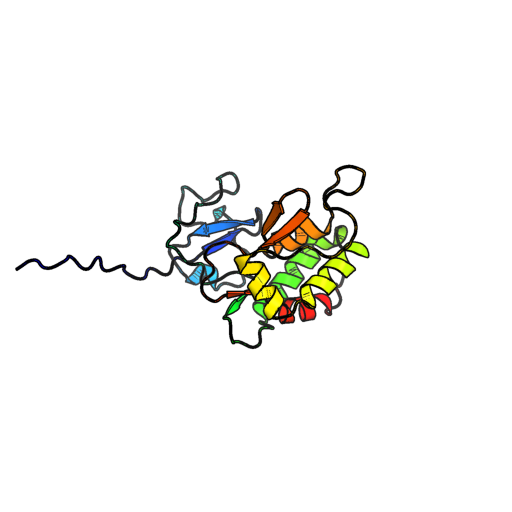 601 C CA . LEU A 1 74 ? 6.602 3.542 11.393 1.00 92.25 74 LEU A CA 1
ATOM 602 C C . LEU A 1 74 ? 6.740 5.042 11.069 1.00 92.25 74 LEU A C 1
ATOM 604 O O . LEU A 1 74 ? 7.734 5.488 10.496 1.00 92.25 74 LEU A O 1
ATOM 608 N N . LYS A 1 75 ? 5.750 5.843 11.465 1.00 91.38 75 LYS A N 1
ATOM 609 C CA . LYS A 1 75 ? 5.772 7.303 11.332 1.00 91.38 75 LYS A CA 1
ATOM 610 C C . LYS A 1 75 ? 6.999 7.877 12.041 1.00 91.38 75 LYS A C 1
ATOM 612 O O . LYS A 1 75 ? 7.288 7.523 13.181 1.00 91.38 75 LYS A O 1
ATOM 617 N N . GLY A 1 76 ? 7.685 8.796 11.367 1.00 87.25 76 GLY A N 1
ATOM 618 C CA . GLY A 1 76 ? 8.913 9.420 11.864 1.00 87.25 76 GLY A CA 1
ATOM 619 C C . GLY A 1 76 ? 10.201 8.697 11.460 1.00 87.25 76 GLY A C 1
ATOM 620 O O . GLY A 1 76 ? 11.274 9.244 11.693 1.00 87.25 76 GLY A O 1
ATOM 621 N N . THR A 1 77 ? 10.126 7.523 10.823 1.00 89.81 77 THR A N 1
ATOM 622 C CA . THR A 1 77 ? 11.286 6.902 10.160 1.00 89.81 77 THR A CA 1
ATOM 623 C C . THR A 1 77 ? 11.385 7.380 8.701 1.00 89.81 77 THR A C 1
ATOM 625 O O . THR A 1 77 ? 10.384 7.844 8.147 1.00 89.81 77 THR A O 1
ATOM 628 N N . PRO A 1 78 ? 12.566 7.310 8.055 1.00 86.44 78 PRO A N 1
ATOM 629 C CA . PRO A 1 78 ? 12.759 7.824 6.693 1.00 86.44 78 PRO A CA 1
ATOM 630 C C . PRO A 1 78 ? 12.036 7.023 5.591 1.00 86.44 78 PRO A C 1
ATOM 632 O O . PRO A 1 78 ? 12.041 7.457 4.440 1.00 86.44 78 PRO A O 1
ATOM 635 N N . GLY A 1 79 ? 11.406 5.889 5.923 1.00 91.44 79 GLY A N 1
ATOM 636 C CA . GLY A 1 79 ? 10.848 4.956 4.943 1.00 91.44 79 GLY A CA 1
ATOM 637 C C . GLY A 1 79 ? 11.939 4.311 4.084 1.00 91.44 79 GLY A C 1
ATOM 638 O O . GLY A 1 79 ? 13.121 4.341 4.425 1.00 91.44 79 GLY A O 1
ATOM 639 N N . GLY A 1 80 ? 11.543 3.726 2.957 1.00 91.50 80 GLY A N 1
ATOM 640 C CA . GLY A 1 80 ? 12.450 3.035 2.048 1.00 91.50 80 GLY A CA 1
ATOM 641 C C . GLY A 1 80 ? 12.886 1.668 2.567 1.00 91.50 80 GLY A C 1
ATOM 642 O O . GLY A 1 80 ? 13.984 1.209 2.253 1.00 91.50 80 GLY A O 1
ATOM 643 N N . GLU A 1 81 ? 12.056 1.018 3.379 1.00 92.12 81 GLU A N 1
ATOM 644 C CA . GLU A 1 81 ? 12.416 -0.255 3.994 1.00 92.12 81 GLU A CA 1
ATOM 645 C C . GLU A 1 81 ? 12.604 -1.333 2.921 1.00 92.12 81 GLU A C 1
ATOM 647 O O . GLU A 1 81 ? 11.736 -1.540 2.070 1.00 92.12 81 GLU A O 1
ATOM 652 N N . LYS A 1 82 ? 13.715 -2.078 2.976 1.00 92.38 82 LYS A N 1
ATOM 653 C CA . LYS A 1 82 ? 14.041 -3.109 1.967 1.00 92.38 82 LYS A CA 1
ATOM 654 C C . LYS A 1 82 ? 12.931 -4.153 1.810 1.00 92.38 82 LYS A C 1
ATOM 656 O O . LYS A 1 82 ? 12.649 -4.590 0.699 1.00 92.38 82 LYS A O 1
ATOM 661 N N . GLN A 1 83 ? 12.275 -4.516 2.912 1.00 90.19 83 GLN A N 1
ATOM 662 C CA . GLN A 1 83 ? 11.130 -5.430 2.902 1.00 90.19 83 GLN A CA 1
ATOM 663 C C . GLN A 1 83 ? 9.927 -4.852 2.141 1.00 90.19 83 GLN A C 1
ATOM 665 O O . GLN A 1 83 ? 9.267 -5.573 1.399 1.00 90.19 83 GLN A O 1
ATOM 670 N N . ASN A 1 84 ? 9.680 -3.543 2.263 1.00 93.88 84 ASN A N 1
ATOM 671 C CA . ASN A 1 84 ? 8.600 -2.864 1.554 1.00 93.88 84 ASN A CA 1
ATOM 672 C C . ASN A 1 84 ? 8.928 -2.733 0.066 1.00 93.88 84 ASN A C 1
ATOM 674 O O . ASN A 1 84 ? 8.041 -2.920 -0.760 1.00 93.88 84 ASN A O 1
ATOM 678 N N . VAL A 1 85 ? 10.197 -2.488 -0.288 1.00 93.94 85 VAL A N 1
ATOM 679 C CA . VAL A 1 85 ? 10.653 -2.507 -1.689 1.00 93.94 85 VAL A CA 1
ATOM 680 C C . VAL A 1 85 ? 10.380 -3.876 -2.305 1.00 93.94 85 VAL A C 1
ATOM 682 O O . VAL A 1 85 ? 9.705 -3.958 -3.326 1.00 93.94 85 VAL A O 1
ATOM 685 N N . ALA A 1 86 ? 10.826 -4.952 -1.650 1.00 91.56 86 ALA A N 1
ATOM 686 C CA . ALA A 1 86 ? 10.612 -6.317 -2.126 1.00 91.56 86 ALA A CA 1
A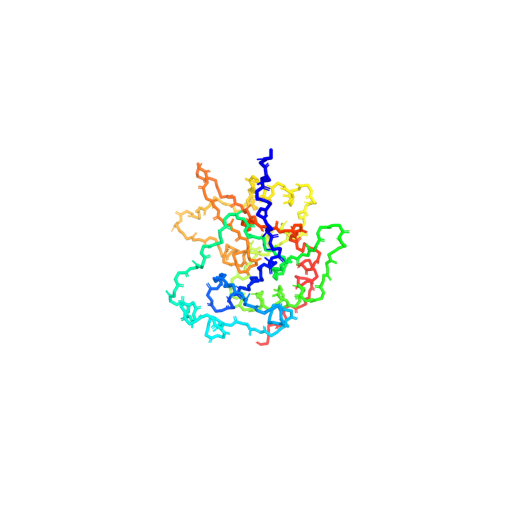TOM 687 C C . ALA A 1 86 ? 9.119 -6.657 -2.269 1.00 91.56 86 ALA A C 1
ATOM 689 O O . ALA A 1 86 ? 8.710 -7.224 -3.283 1.00 91.56 86 ALA A O 1
ATOM 690 N N . PHE A 1 87 ? 8.299 -6.258 -1.292 1.00 93.38 87 PHE A N 1
ATOM 691 C CA . PHE A 1 87 ? 6.845 -6.408 -1.342 1.00 93.38 87 PHE A CA 1
ATOM 692 C C . PHE A 1 87 ? 6.235 -5.689 -2.553 1.00 93.38 87 PHE A C 1
ATOM 694 O O . PHE A 1 87 ? 5.526 -6.311 -3.345 1.00 93.38 87 PHE A O 1
ATOM 701 N N . PHE A 1 88 ? 6.545 -4.404 -2.752 1.00 94.88 88 PHE A N 1
ATOM 702 C CA . PHE A 1 88 ? 6.027 -3.646 -3.890 1.00 94.88 88 PHE A CA 1
ATOM 703 C C . PHE A 1 88 ? 6.488 -4.230 -5.226 1.00 94.88 88 PHE A C 1
ATOM 705 O O . PHE A 1 88 ? 5.665 -4.389 -6.128 1.00 94.88 88 PHE A O 1
ATOM 712 N N . THR A 1 89 ? 7.764 -4.606 -5.351 1.00 92.38 89 THR A N 1
ATOM 713 C CA . THR A 1 89 ? 8.298 -5.262 -6.551 1.00 92.38 89 THR A CA 1
ATOM 714 C C . THR A 1 89 ? 7.559 -6.570 -6.840 1.00 92.38 89 THR A C 1
ATOM 716 O O . THR A 1 89 ? 7.189 -6.816 -7.988 1.00 92.38 89 THR A O 1
ATOM 719 N N . SER A 1 90 ? 7.281 -7.386 -5.817 1.00 91.69 90 SER A N 1
ATOM 720 C CA . SER A 1 90 ? 6.514 -8.632 -5.955 1.00 91.69 90 SER A CA 1
ATOM 721 C C . SER A 1 90 ? 5.106 -8.374 -6.502 1.00 91.69 90 SER A C 1
ATOM 723 O O . SER A 1 90 ? 4.728 -8.925 -7.538 1.00 91.69 90 SER A O 1
ATOM 725 N N . VAL A 1 91 ? 4.367 -7.446 -5.884 1.00 92.19 91 VAL A N 1
ATOM 726 C CA . VAL A 1 91 ? 3.003 -7.088 -6.308 1.00 92.19 91 VAL A CA 1
ATOM 727 C C . VAL A 1 91 ? 2.987 -6.530 -7.736 1.00 92.19 91 VAL A C 1
ATOM 729 O O . VAL A 1 91 ? 2.091 -6.858 -8.519 1.00 92.19 91 VAL A O 1
ATOM 732 N N . LEU A 1 92 ? 3.970 -5.701 -8.108 1.00 91.75 92 LEU A N 1
ATOM 733 C CA . LEU A 1 92 ? 4.091 -5.161 -9.465 1.00 91.75 92 LEU A CA 1
ATOM 734 C C . LEU A 1 92 ? 4.377 -6.260 -10.500 1.00 91.75 92 LEU A C 1
ATOM 736 O O . LEU A 1 92 ? 3.780 -6.238 -11.576 1.00 91.75 92 LEU A O 1
ATOM 740 N N . LYS A 1 93 ? 5.240 -7.233 -10.182 1.00 89.81 93 LYS A N 1
ATOM 741 C CA . LYS A 1 93 ? 5.524 -8.386 -11.055 1.00 89.81 93 LYS A CA 1
ATOM 742 C C . LYS A 1 93 ? 4.290 -9.268 -11.247 1.00 89.81 93 LYS A C 1
ATOM 744 O O . LYS A 1 93 ? 3.950 -9.613 -12.379 1.00 89.81 93 LYS A O 1
ATOM 749 N N . GLU A 1 94 ? 3.575 -9.566 -10.166 1.00 89.62 94 GLU A N 1
ATOM 750 C CA . GLU A 1 94 ? 2.325 -10.333 -10.211 1.00 89.62 94 GLU A CA 1
ATOM 751 C C . GLU A 1 94 ? 1.277 -9.654 -11.108 1.00 89.62 94 GLU A C 1
ATOM 753 O O . GLU A 1 94 ? 0.614 -10.296 -11.922 1.00 89.62 94 GLU A O 1
ATOM 758 N N . HIS A 1 95 ? 1.182 -8.325 -11.028 1.00 88.94 95 HIS A N 1
ATOM 759 C CA . HIS A 1 95 ? 0.213 -7.532 -11.778 1.00 88.94 95 HIS A CA 1
ATOM 760 C C . HIS A 1 95 ? 0.782 -6.925 -13.072 1.00 88.94 95 HIS A C 1
ATOM 762 O O . HIS A 1 95 ? 0.215 -5.950 -13.575 1.00 88.94 95 HIS A O 1
ATOM 768 N N . HIS A 1 96 ? 1.864 -7.477 -13.641 1.00 87.75 96 HIS A N 1
ATOM 769 C CA . HIS A 1 96 ? 2.558 -6.875 -14.790 1.00 87.75 96 HIS A CA 1
ATOM 770 C C . HIS A 1 96 ? 1.635 -6.599 -15.988 1.00 87.75 96 HIS A C 1
ATOM 772 O O . HIS A 1 96 ? 1.737 -5.551 -16.626 1.00 87.75 96 HIS A O 1
ATOM 778 N N . SER A 1 97 ? 0.677 -7.494 -16.249 1.00 88.06 97 SER A N 1
ATOM 779 C CA . SER A 1 97 ? -0.306 -7.370 -17.334 1.00 88.06 97 SER A CA 1
ATOM 780 C C . SER A 1 97 ? -1.228 -6.153 -17.180 1.00 88.06 97 SER A C 1
ATOM 782 O O . SER A 1 97 ? -1.795 -5.668 -18.158 1.00 88.06 97 SER A O 1
ATOM 784 N N . LEU A 1 98 ? -1.357 -5.613 -15.963 1.00 86.12 98 LEU A N 1
ATOM 785 C CA . LEU A 1 98 ? -2.137 -4.415 -15.660 1.00 86.12 98 LEU A CA 1
ATOM 786 C C . LEU A 1 98 ? -1.300 -3.126 -15.717 1.00 86.12 98 LEU A C 1
ATOM 788 O O . LEU A 1 98 ? -1.872 -2.035 -15.599 1.00 86.12 98 LEU A O 1
ATOM 792 N N . ILE A 1 99 ? 0.025 -3.200 -15.906 1.00 86.75 99 ILE A N 1
ATOM 793 C CA . ILE A 1 99 ? 0.939 -2.042 -15.918 1.00 86.75 99 ILE A CA 1
ATOM 794 C C . ILE A 1 99 ? 0.920 -1.341 -17.288 1.00 86.75 99 ILE A C 1
ATOM 796 O O . ILE A 1 99 ? 1.884 -1.302 -18.048 1.00 86.75 99 ILE A O 1
ATOM 800 N N . SER A 1 100 ? -0.217 -0.717 -17.590 1.00 86.75 100 SER A N 1
ATOM 801 C CA . SER A 1 100 ? -0.377 0.200 -18.723 1.00 86.75 100 SER A CA 1
ATOM 802 C C . SER A 1 100 ? 0.296 1.560 -18.473 1.00 86.75 100 SER A C 1
ATOM 804 O O . SER A 1 100 ? 0.645 1.906 -17.341 1.00 86.75 100 SER A O 1
ATOM 806 N N . ALA A 1 101 ? 0.391 2.406 -19.505 1.00 85.19 101 ALA A N 1
ATOM 807 C CA . ALA A 1 101 ? 0.826 3.800 -19.348 1.00 85.19 101 ALA A CA 1
ATOM 808 C C . ALA A 1 101 ? -0.016 4.572 -18.310 1.00 85.19 101 ALA A C 1
ATOM 810 O O . ALA A 1 101 ? 0.510 5.402 -17.567 1.00 85.19 101 ALA A O 1
ATOM 811 N N . GLN A 1 102 ? -1.313 4.262 -18.208 1.00 83.94 102 GLN A N 1
ATOM 812 C CA . GLN A 1 102 ? -2.201 4.860 -17.213 1.00 83.94 102 GLN A CA 1
ATOM 813 C C . GLN A 1 102 ? -1.871 4.393 -15.796 1.00 83.94 102 GLN A C 1
ATOM 815 O O . GLN A 1 102 ? -1.824 5.193 -14.862 1.00 83.94 102 GLN A O 1
ATOM 820 N N . THR A 1 103 ? -1.589 3.103 -15.645 1.00 87.75 103 THR A N 1
ATOM 821 C CA . THR A 1 103 ? -1.171 2.511 -14.376 1.00 87.75 103 THR A CA 1
ATOM 822 C C . THR A 1 103 ? 0.159 3.096 -13.913 1.00 87.75 103 THR A C 1
ATOM 824 O O . THR A 1 103 ? 0.282 3.466 -12.750 1.00 87.75 103 THR A O 1
ATOM 827 N N . LYS A 1 104 ? 1.118 3.298 -14.825 1.00 88.62 104 LYS A N 1
ATOM 828 C CA . LYS A 1 104 ? 2.395 3.968 -14.527 1.00 88.62 104 LYS A CA 1
ATOM 829 C C . LYS A 1 104 ? 2.195 5.399 -14.020 1.00 88.62 104 LYS A C 1
ATOM 831 O O . LYS A 1 104 ? 2.825 5.786 -13.037 1.00 88.62 104 LYS A O 1
ATOM 836 N N . LYS A 1 105 ? 1.277 6.171 -14.621 1.00 88.31 105 LYS A N 1
ATOM 837 C CA . LYS A 1 105 ? 0.908 7.512 -14.122 1.00 88.31 105 LYS A CA 1
ATOM 838 C C . LYS A 1 105 ? 0.309 7.451 -12.717 1.00 88.31 105 LYS A C 1
ATOM 840 O O . LYS A 1 105 ? 0.649 8.283 -11.879 1.00 88.31 105 LYS A O 1
ATOM 845 N N . ALA A 1 106 ? -0.550 6.469 -12.447 1.00 90.19 106 ALA A N 1
ATOM 846 C CA . ALA A 1 106 ? -1.144 6.283 -11.127 1.00 90.19 106 ALA A CA 1
ATOM 847 C C . ALA A 1 106 ? -0.098 5.897 -10.067 1.00 90.19 106 ALA A C 1
ATOM 849 O O . ALA A 1 106 ? -0.074 6.495 -8.995 1.00 90.19 106 ALA A O 1
ATOM 850 N N . LEU A 1 107 ? 0.797 4.959 -10.380 1.00 91.56 107 LEU A N 1
ATOM 851 C CA . LEU A 1 107 ? 1.904 4.552 -9.508 1.00 91.56 107 LEU A CA 1
ATOM 852 C C . LEU A 1 107 ? 2.860 5.716 -9.230 1.00 91.56 107 LEU A C 1
ATOM 854 O O . LEU A 1 107 ? 3.193 5.978 -8.080 1.00 91.56 107 LEU A O 1
ATOM 858 N N . THR A 1 108 ? 3.213 6.485 -10.265 1.00 90.50 108 THR A N 1
ATOM 859 C CA . THR A 1 108 ? 4.038 7.696 -10.122 1.00 90.50 108 THR A CA 1
ATOM 860 C C . THR A 1 108 ? 3.361 8.736 -9.233 1.00 90.50 108 THR A C 1
ATOM 862 O O . THR A 1 108 ? 4.023 9.397 -8.439 1.00 90.50 108 THR A O 1
ATOM 865 N N . TRP A 1 109 ? 2.041 8.899 -9.354 1.00 92.19 109 TRP A N 1
ATOM 866 C CA . TRP A 1 109 ? 1.278 9.771 -8.465 1.00 92.19 109 TRP A CA 1
ATOM 867 C C . TRP A 1 109 ? 1.341 9.287 -7.013 1.00 92.19 109 TRP A C 1
ATOM 869 O O . TRP A 1 109 ? 1.582 10.108 -6.134 1.00 92.19 109 TRP A O 1
ATOM 879 N N . LEU A 1 110 ? 1.182 7.980 -6.772 1.00 92.94 110 LEU A N 1
ATOM 880 C CA . LEU A 1 110 ? 1.209 7.387 -5.431 1.00 92.94 110 LEU A CA 1
ATOM 881 C C . LEU A 1 110 ? 2.595 7.512 -4.775 1.00 92.94 110 LEU A C 1
ATOM 883 O O . LEU A 1 110 ? 2.688 7.880 -3.609 1.00 92.94 110 LEU A O 1
ATOM 887 N N . ALA A 1 111 ? 3.669 7.300 -5.539 1.00 92.94 111 ALA A N 1
ATOM 888 C CA . ALA A 1 111 ? 5.050 7.432 -5.067 1.00 92.94 111 ALA A CA 1
ATOM 889 C C . ALA A 1 111 ? 5.479 8.888 -4.782 1.00 92.94 111 ALA A C 1
ATOM 891 O O . ALA A 1 111 ? 6.503 9.119 -4.149 1.00 92.94 111 ALA A O 1
ATOM 892 N N . LYS A 1 112 ? 4.713 9.887 -5.247 1.00 91.62 112 LYS A N 1
ATOM 893 C CA . LYS A 1 112 ? 5.006 11.325 -5.074 1.00 91.62 112 LYS A CA 1
ATOM 894 C C . LYS A 1 112 ? 4.092 12.020 -4.061 1.00 91.62 112 LYS A C 1
ATOM 896 O O . LYS A 1 112 ? 4.045 13.251 -4.012 1.00 91.62 112 LYS A O 1
ATOM 901 N N . ILE A 1 113 ? 3.319 11.266 -3.284 1.00 91.62 113 ILE A N 1
ATOM 902 C CA . ILE A 1 113 ? 2.435 11.843 -2.270 1.00 91.62 113 ILE A CA 1
ATOM 903 C C . ILE A 1 113 ? 3.269 12.419 -1.118 1.00 91.62 113 ILE A C 1
ATOM 905 O O . ILE A 1 113 ? 4.147 11.751 -0.584 1.00 91.62 113 ILE A O 1
ATOM 909 N N . SER A 1 114 ? 2.979 13.663 -0.726 1.00 91.62 114 SER A N 1
ATOM 910 C CA . SER A 1 114 ? 3.617 14.316 0.422 1.00 91.62 114 SER A CA 1
ATOM 911 C C . SER A 1 114 ? 3.110 13.763 1.756 1.00 91.62 114 SER A C 1
ATOM 913 O O . SER A 1 114 ? 1.982 13.274 1.844 1.00 91.62 114 SER A O 1
ATOM 915 N N . MET A 1 115 ? 3.897 13.925 2.824 1.00 88.44 115 MET A N 1
ATOM 916 C CA . MET A 1 115 ? 3.508 13.480 4.170 1.00 88.44 115 MET A CA 1
ATOM 917 C C . MET A 1 115 ? 2.157 14.056 4.629 1.00 88.44 115 MET A C 1
ATOM 919 O O . MET A 1 115 ? 1.337 13.315 5.165 1.00 88.44 115 MET A O 1
ATOM 923 N N . ASP A 1 116 ? 1.862 15.326 4.331 1.00 90.50 116 ASP A N 1
ATOM 924 C CA . ASP A 1 116 ? 0.566 15.936 4.672 1.00 90.50 116 ASP A CA 1
ATOM 925 C C . ASP A 1 116 ? -0.604 15.219 3.990 1.00 90.50 116 ASP A C 1
ATOM 927 O O . ASP A 1 116 ? -1.651 14.978 4.589 1.00 90.50 116 ASP A O 1
ATOM 931 N N . LYS A 1 117 ? -0.431 14.825 2.724 1.00 92.31 117 LYS A N 1
ATOM 932 C CA . LYS A 1 117 ? -1.461 14.087 1.986 1.00 92.31 117 LYS A CA 1
ATOM 933 C C . LYS A 1 117 ? -1.592 12.641 2.455 1.00 92.31 117 LYS A C 1
ATOM 935 O O . LYS A 1 117 ? -2.696 12.108 2.383 1.00 92.31 117 LYS A O 1
ATOM 940 N N . LEU A 1 118 ? -0.516 12.019 2.938 1.00 92.12 118 LEU A N 1
ATOM 941 C CA . LEU A 1 118 ? -0.573 10.704 3.584 1.00 92.12 118 LEU A CA 1
ATOM 942 C C . LEU A 1 118 ? -1.373 10.767 4.893 1.00 92.12 118 LEU A C 1
ATOM 944 O O . LEU A 1 118 ? -2.235 9.921 5.115 1.00 92.12 118 LEU A O 1
ATOM 948 N N . ALA A 1 119 ? -1.183 11.817 5.700 1.00 90.12 119 ALA A N 1
ATOM 949 C CA . ALA A 1 119 ? -2.002 12.053 6.890 1.00 90.12 119 ALA A CA 1
ATOM 950 C C . ALA A 1 119 ? -3.488 12.250 6.531 1.00 90.12 119 ALA A C 1
ATOM 952 O O . ALA A 1 119 ? -4.368 11.676 7.168 1.00 90.12 119 ALA A O 1
ATOM 953 N N . VAL A 1 120 ? -3.784 12.983 5.450 1.00 92.19 120 VAL A N 1
ATOM 954 C CA . VAL A 1 120 ? -5.161 13.114 4.938 1.00 92.19 120 VAL A CA 1
ATOM 955 C C . VAL A 1 120 ? -5.708 11.776 4.424 1.00 92.19 120 VAL A C 1
ATOM 957 O O . VAL A 1 120 ? -6.899 11.505 4.582 1.00 92.19 120 VAL A O 1
ATOM 960 N N . MET A 1 121 ? -4.874 10.925 3.815 1.00 92.50 121 MET A N 1
ATOM 961 C CA . MET A 1 121 ? -5.279 9.595 3.341 1.00 92.50 121 MET A CA 1
ATOM 962 C C . MET A 1 121 ? -5.735 8.699 4.501 1.00 92.50 121 MET A C 1
ATOM 964 O O . MET A 1 121 ? -6.693 7.943 4.349 1.00 92.50 121 MET A O 1
ATOM 968 N N . GLU A 1 122 ? -5.095 8.813 5.661 1.00 89.19 122 GLU A N 1
ATOM 969 C CA . GLU A 1 122 ? -5.463 8.082 6.875 1.00 89.19 122 GLU A CA 1
ATOM 970 C C . GLU A 1 122 ? -6.839 8.494 7.416 1.00 89.19 122 GLU A C 1
ATOM 972 O O . GLU A 1 122 ? -7.645 7.636 7.778 1.00 89.19 122 GLU A O 1
ATOM 977 N N . THR A 1 123 ? -7.133 9.797 7.445 1.00 88.00 123 THR A N 1
ATOM 978 C CA . THR A 1 123 ? -8.325 10.330 8.123 1.00 88.00 123 THR A CA 1
ATOM 979 C C . THR A 1 123 ? -9.524 10.512 7.195 1.00 88.00 123 THR A C 1
ATOM 981 O O . THR A 1 123 ? -10.625 10.043 7.481 1.00 88.00 123 THR A O 1
ATOM 984 N N . ASN A 1 124 ? -9.331 11.208 6.076 1.00 87.06 124 ASN A N 1
ATOM 985 C CA . ASN A 1 124 ? -10.402 11.679 5.191 1.00 87.06 124 ASN A CA 1
ATOM 986 C C . ASN A 1 124 ? -10.383 10.997 3.822 1.00 87.06 124 ASN A C 1
ATOM 988 O O . ASN A 1 124 ? -11.338 11.124 3.052 1.00 87.06 124 ASN A O 1
ATOM 992 N N . GLY A 1 125 ? -9.297 10.290 3.523 1.00 89.75 125 GLY A N 1
ATOM 993 C CA . GLY A 1 125 ? -9.022 9.736 2.216 1.00 89.75 125 GLY A CA 1
ATOM 994 C C . GLY A 1 125 ? -8.681 10.819 1.197 1.00 89.75 125 GLY A C 1
ATOM 995 O O . GLY A 1 125 ? -9.183 11.946 1.222 1.00 89.75 125 GLY A O 1
ATOM 996 N N . ILE A 1 126 ? -7.839 10.467 0.235 1.00 91.19 126 ILE A N 1
ATOM 997 C CA . ILE A 1 126 ? -7.470 11.377 -0.849 1.00 91.19 126 ILE A CA 1
ATOM 998 C C . ILE A 1 126 ? -8.106 10.944 -2.159 1.00 91.19 126 ILE A C 1
ATOM 1000 O O . ILE A 1 126 ? -8.308 9.758 -2.420 1.00 91.19 126 ILE A O 1
ATOM 1004 N N . ARG A 1 127 ? -8.418 11.917 -3.015 1.00 87.50 127 ARG A N 1
ATOM 1005 C CA . ARG A 1 127 ? -8.850 11.618 -4.382 1.00 87.50 127 ARG A CA 1
ATOM 1006 C C . ARG A 1 127 ? -7.702 10.947 -5.121 1.00 87.50 127 ARG A C 1
ATOM 1008 O O . ARG A 1 127 ? -6.564 11.391 -5.007 1.00 87.50 127 ARG A O 1
ATOM 1015 N N . GLY A 1 128 ? -8.022 9.894 -5.869 1.00 78.31 128 GLY A N 1
ATOM 1016 C CA . GLY A 1 128 ? -7.055 9.252 -6.752 1.00 78.31 128 GLY A CA 1
ATOM 1017 C C . GLY A 1 128 ? -6.512 10.211 -7.823 1.00 78.31 128 GLY A C 1
ATOM 1018 O O . GLY A 1 128 ? -7.006 11.334 -7.968 1.00 78.31 128 GLY A O 1
ATOM 1019 N N . PRO A 1 129 ? -5.516 9.766 -8.599 1.00 76.94 129 PRO A N 1
ATOM 1020 C CA . PRO A 1 129 ? -4.968 10.560 -9.692 1.00 76.94 129 PRO A CA 1
ATOM 1021 C C . PRO A 1 129 ? -6.086 10.923 -10.686 1.00 76.94 129 PRO A C 1
ATOM 1023 O O . PRO A 1 129 ? -6.968 10.102 -10.952 1.00 76.94 129 PRO A O 1
ATOM 1026 N N . ILE A 1 130 ? -6.075 12.156 -11.210 1.00 63.62 130 ILE A N 1
ATOM 1027 C CA . ILE A 1 130 ? -7.085 12.668 -12.157 1.00 63.62 130 ILE A CA 1
ATOM 1028 C C . ILE A 1 130 ? -6.839 12.004 -13.515 1.00 63.62 130 ILE A C 1
ATOM 1030 O O . ILE A 1 130 ? -6.178 12.544 -14.395 1.00 63.62 130 ILE A O 1
ATOM 1034 N N . LEU A 1 131 ? -7.300 10.767 -13.636 1.00 58.00 131 LEU A N 1
ATOM 1035 C CA . LEU A 1 131 ? -6.945 9.841 -14.705 1.00 58.00 131 LEU A CA 1
ATOM 1036 C C . LEU A 1 131 ? -8.201 9.296 -15.402 1.00 58.00 131 LEU A C 1
ATOM 1038 O O . LEU A 1 131 ? -8.182 8.177 -15.899 1.00 58.00 131 LEU A O 1
ATOM 1042 N N . ASN A 1 132 ? -9.249 10.123 -15.501 1.00 50.66 132 ASN A N 1
ATOM 1043 C CA . ASN A 1 132 ? -10.623 9.793 -15.914 1.00 50.66 132 ASN A CA 1
ATOM 1044 C C . ASN A 1 132 ? -11.497 9.308 -14.735 1.00 50.66 132 ASN A C 1
ATOM 1046 O O . ASN A 1 132 ? -10.973 8.842 -13.722 1.00 50.66 132 ASN A O 1
ATOM 1050 N N . ASN A 1 133 ? -12.818 9.505 -14.828 1.00 53.97 133 ASN A N 1
ATOM 1051 C CA . ASN A 1 133 ? -13.781 9.251 -13.746 1.00 53.97 133 ASN A CA 1
ATOM 1052 C C . ASN A 1 133 ? -13.610 7.865 -13.086 1.00 53.97 133 ASN A C 1
ATOM 1054 O O . ASN A 1 133 ? -13.079 6.920 -13.667 1.00 53.97 133 ASN A O 1
ATOM 1058 N N . CYS A 1 134 ? -14.101 7.735 -11.847 1.00 52.19 134 CYS A N 1
ATOM 1059 C CA . CYS A 1 134 ? -14.084 6.508 -11.030 1.00 52.19 134 CYS A CA 1
ATOM 1060 C C . CYS A 1 134 ? -14.550 5.254 -11.791 1.00 52.19 134 CYS A C 1
ATOM 1062 O O . CYS A 1 134 ? -14.140 4.138 -11.459 1.00 52.19 134 CYS A O 1
ATOM 1064 N N . THR A 1 135 ? -15.396 5.487 -12.791 1.00 50.31 135 THR A N 1
ATOM 1065 C CA . THR A 1 135 ? -15.835 4.594 -13.849 1.00 50.31 135 THR A CA 1
ATOM 1066 C C . THR A 1 135 ? -15.262 5.104 -15.170 1.00 50.31 135 THR A C 1
ATOM 1068 O O . THR A 1 135 ? -15.580 6.220 -15.592 1.00 50.31 135 THR A O 1
ATOM 1071 N N . SER A 1 136 ? -14.456 4.285 -15.853 1.00 48.66 136 SER A N 1
ATOM 1072 C CA . SER A 1 136 ? -14.319 4.452 -17.303 1.00 48.66 136 SER A CA 1
ATOM 1073 C C . SER A 1 136 ? -15.727 4.369 -17.907 1.00 48.66 136 SER A C 1
ATOM 1075 O O . SER A 1 136 ? -16.598 3.716 -17.325 1.00 48.66 136 SER A O 1
ATOM 1077 N N . SER A 1 137 ? -15.973 5.025 -19.036 1.00 49.22 137 SER A N 1
ATOM 1078 C CA . SER A 1 137 ? -17.278 5.153 -19.712 1.00 49.22 137 SER A CA 1
ATOM 1079 C C . SER A 1 137 ? -18.061 3.839 -19.906 1.00 49.22 137 SER A C 1
ATOM 1081 O O . SER A 1 137 ? -19.259 3.887 -20.154 1.00 49.22 137 SER A O 1
ATOM 1083 N N . ASN A 1 138 ? -17.421 2.681 -19.707 1.00 46.84 138 ASN A N 1
ATOM 1084 C CA . ASN A 1 138 ? -17.983 1.339 -19.871 1.00 46.84 138 ASN A CA 1
ATOM 1085 C C . ASN A 1 138 ? -18.147 0.536 -18.556 1.00 46.84 138 ASN A C 1
ATOM 1087 O O . ASN A 1 138 ? -18.257 -0.686 -18.598 1.00 46.84 138 ASN A O 1
ATOM 1091 N N . GLY A 1 139 ? -18.087 1.161 -17.372 1.00 50.47 139 GLY A N 1
ATOM 1092 C CA . GLY A 1 139 ? -18.226 0.452 -16.083 1.00 50.47 139 GLY A CA 1
ATOM 1093 C C . GLY A 1 139 ? -17.025 -0.427 -15.691 1.00 50.47 139 GLY A C 1
ATOM 1094 O O . GLY A 1 139 ? -17.034 -1.063 -14.638 1.00 50.47 139 GLY A O 1
ATOM 1095 N N . THR A 1 140 ? -15.961 -0.441 -16.497 1.00 54.75 140 THR A N 1
ATOM 1096 C CA . THR A 1 140 ? -14.726 -1.182 -16.220 1.00 54.75 140 THR A CA 1
ATOM 1097 C C . THR A 1 140 ? -13.911 -0.490 -15.122 1.00 54.75 140 THR A C 1
ATOM 1099 O O . THR A 1 140 ? -13.619 0.708 -15.200 1.00 54.75 140 THR A O 1
ATOM 1102 N N . LEU A 1 141 ? -13.540 -1.254 -14.090 1.00 64.25 141 LEU A N 1
ATOM 1103 C CA . LEU A 1 141 ? -12.669 -0.815 -12.997 1.00 64.25 141 LEU A CA 1
ATOM 1104 C C . LEU A 1 141 ? -11.297 -0.407 -13.563 1.00 64.25 141 LEU A C 1
ATOM 1106 O O . LEU A 1 141 ? -10.729 -1.139 -14.373 1.00 64.25 141 LEU A O 1
ATOM 1110 N N . ASN A 1 142 ? -10.746 0.735 -13.141 1.00 74.31 142 ASN A N 1
ATOM 1111 C CA . ASN A 1 142 ? -9.419 1.140 -13.610 1.00 74.31 142 ASN A CA 1
ATOM 1112 C C . ASN A 1 142 ? -8.362 0.091 -13.193 1.00 74.31 142 ASN A C 1
ATOM 1114 O O . ASN A 1 142 ? -8.343 -0.295 -12.021 1.00 74.31 142 ASN A O 1
ATOM 1118 N N . PRO A 1 143 ? -7.442 -0.325 -14.087 1.00 80.38 143 PRO A N 1
ATOM 1119 C CA . PRO A 1 143 ? -6.490 -1.410 -13.814 1.00 80.38 143 PRO A CA 1
ATOM 1120 C C . PRO A 1 143 ? -5.627 -1.189 -12.564 1.00 80.38 143 PRO A C 1
ATOM 1122 O O . PRO A 1 143 ? -5.383 -2.121 -11.802 1.00 80.38 143 PRO A O 1
ATOM 1125 N N . TYR A 1 144 ? -5.237 0.063 -12.297 1.00 86.50 144 TYR A N 1
ATOM 1126 C CA . TYR A 1 144 ? -4.431 0.422 -11.127 1.00 86.50 144 TYR A CA 1
ATOM 1127 C C . TYR A 1 144 ? -5.166 0.245 -9.789 1.00 86.50 144 TYR A C 1
ATOM 1129 O O . TYR A 1 144 ? -4.518 0.200 -8.747 1.00 86.50 144 TYR A O 1
ATOM 1137 N N . HIS A 1 145 ? -6.504 0.134 -9.788 1.00 88.69 145 HIS A N 1
ATOM 1138 C CA . HIS A 1 145 ? -7.274 -0.073 -8.555 1.00 88.69 145 HIS A CA 1
ATOM 1139 C C . HIS A 1 145 ? -6.889 -1.388 -7.884 1.00 88.69 145 HIS A C 1
ATOM 1141 O O . HIS A 1 145 ? -6.695 -1.393 -6.673 1.00 88.69 145 HIS A O 1
ATOM 1147 N N . LYS A 1 146 ? -6.707 -2.462 -8.664 1.00 88.62 146 LYS A N 1
ATOM 1148 C CA . LYS A 1 146 ? -6.298 -3.768 -8.131 1.00 88.62 146 LYS A CA 1
ATOM 1149 C C . LYS A 1 146 ? -4.924 -3.701 -7.466 1.00 88.62 146 LYS A C 1
ATOM 1151 O O . LYS A 1 146 ? -4.766 -4.189 -6.358 1.00 88.62 146 LYS A O 1
ATOM 1156 N N . ILE A 1 147 ? -3.977 -3.008 -8.096 1.00 91.44 147 ILE A N 1
ATOM 1157 C CA . ILE A 1 147 ? -2.614 -2.851 -7.571 1.00 91.44 147 ILE A CA 1
ATOM 1158 C C . ILE A 1 147 ? -2.621 -2.052 -6.263 1.00 91.44 147 ILE A C 1
ATOM 1160 O O . ILE A 1 147 ? -2.003 -2.453 -5.287 1.00 91.44 147 ILE A O 1
ATOM 1164 N N . PHE A 1 148 ? -3.368 -0.947 -6.198 1.00 92.88 148 PHE A N 1
ATOM 1165 C CA . PHE A 1 148 ? -3.449 -0.147 -4.971 1.00 92.88 148 PHE A CA 1
ATOM 1166 C C . PHE A 1 148 ? -4.111 -0.925 -3.825 1.00 92.88 148 PHE A C 1
ATOM 1168 O O . PHE A 1 148 ? -3.703 -0.783 -2.676 1.00 92.88 148 PHE A O 1
ATOM 1175 N N . GLN A 1 149 ? -5.106 -1.762 -4.130 1.00 90.62 149 GLN A N 1
ATOM 1176 C CA . GLN A 1 149 ? -5.711 -2.664 -3.147 1.00 90.62 149 GLN A CA 1
ATOM 1177 C C . GLN A 1 149 ? -4.733 -3.749 -2.681 1.00 90.62 149 GLN A C 1
ATOM 1179 O O . GLN A 1 149 ? -4.699 -4.047 -1.490 1.00 90.62 149 GLN A O 1
ATOM 1184 N N . ALA A 1 150 ? -3.915 -4.291 -3.587 1.00 90.31 150 ALA A N 1
ATOM 1185 C CA . ALA A 1 150 ? -2.851 -5.235 -3.249 1.00 90.31 150 ALA A CA 1
ATOM 1186 C C . ALA A 1 150 ? -1.758 -4.591 -2.376 1.00 90.31 150 ALA A C 1
ATOM 1188 O O . ALA A 1 150 ? -1.205 -5.256 -1.515 1.00 90.31 150 ALA A O 1
ATOM 1189 N N . PHE A 1 151 ? -1.523 -3.280 -2.500 1.00 93.62 151 PHE A N 1
ATOM 1190 C CA . PHE A 1 151 ? -0.687 -2.509 -1.567 1.00 93.62 151 PHE A CA 1
ATOM 1191 C C . PHE A 1 151 ? -1.345 -2.238 -0.199 1.00 93.62 151 PHE A C 1
ATOM 1193 O O . PHE A 1 151 ? -0.788 -1.511 0.620 1.00 93.62 151 PHE A O 1
ATOM 1200 N N . GLY A 1 152 ? -2.557 -2.743 0.038 1.00 89.44 152 GLY A N 1
ATOM 1201 C CA . GLY A 1 152 ? -3.296 -2.544 1.283 1.00 89.44 152 GLY A CA 1
ATOM 1202 C C . GLY A 1 152 ? -4.118 -1.252 1.345 1.00 89.44 152 GLY A C 1
ATOM 1203 O O . GLY A 1 152 ? -4.725 -0.972 2.378 1.00 89.44 152 GLY A O 1
ATOM 1204 N N . LEU A 1 153 ? -4.196 -0.458 0.269 1.00 92.88 153 LEU A N 1
ATOM 1205 C CA . LEU A 1 153 ? -5.019 0.755 0.252 1.00 92.88 153 LEU A CA 1
ATOM 1206 C C . LEU A 1 153 ? -6.499 0.428 0.040 1.00 92.88 153 LEU A C 1
ATOM 1208 O O . LEU A 1 153 ? -6.890 -0.376 -0.808 1.00 92.88 153 LEU A O 1
ATOM 1212 N N . VAL A 1 154 ? -7.360 1.132 0.767 1.00 90.50 154 VAL A N 1
ATOM 1213 C CA . VAL A 1 154 ? -8.805 0.910 0.738 1.00 90.50 154 VAL A CA 1
ATOM 1214 C C . VAL A 1 154 ? -9.475 1.942 -0.160 1.00 90.50 154 VAL A C 1
ATOM 1216 O O . VAL A 1 154 ? -9.480 3.139 0.127 1.00 90.50 154 VAL A O 1
ATOM 1219 N N . LYS A 1 155 ? -10.103 1.478 -1.240 1.00 88.62 155 LYS A N 1
ATOM 1220 C CA . LYS A 1 155 ? -10.938 2.314 -2.109 1.00 88.62 155 LYS A CA 1
ATOM 1221 C C . LYS A 1 155 ? -12.329 2.496 -1.499 1.00 88.62 155 LYS A C 1
ATOM 1223 O O . LYS A 1 155 ? -12.984 1.512 -1.165 1.00 88.62 155 LYS A O 1
ATOM 1228 N N . ARG A 1 156 ? -12.834 3.732 -1.440 1.00 86.00 156 ARG A N 1
ATOM 1229 C CA . ARG A 1 156 ? -14.253 4.025 -1.160 1.00 86.00 156 ARG A CA 1
ATOM 1230 C C . ARG A 1 156 ? -14.797 5.038 -2.160 1.00 86.00 156 ARG A C 1
ATOM 1232 O O . ARG A 1 156 ? -14.055 5.868 -2.683 1.00 86.00 156 ARG A O 1
ATOM 1239 N N . VAL A 1 157 ? -16.094 4.957 -2.441 1.00 82.12 157 VAL A N 1
ATOM 1240 C CA . VAL A 1 157 ? -16.792 5.907 -3.314 1.00 82.12 157 VAL A CA 1
ATOM 1241 C C . VAL A 1 157 ? -17.749 6.725 -2.462 1.00 82.12 157 VAL A C 1
ATOM 1243 O O . VAL A 1 157 ? -18.690 6.190 -1.889 1.00 82.12 157 VAL A O 1
ATOM 1246 N N . GLU A 1 158 ? -17.508 8.028 -2.390 1.00 76.75 158 GLU A N 1
ATOM 1247 C CA . GLU A 1 158 ? -18.326 8.965 -1.626 1.00 76.75 158 GLU A CA 1
ATOM 1248 C C . GLU A 1 158 ? -18.900 10.011 -2.571 1.00 76.75 158 GLU A C 1
ATOM 1250 O O . GLU A 1 158 ? -18.149 10.760 -3.200 1.00 76.75 158 GLU A O 1
ATOM 1255 N N . LYS A 1 159 ? -20.233 10.070 -2.682 1.00 77.00 159 LYS A N 1
ATOM 1256 C CA . LYS A 1 159 ? -20.933 11.010 -3.579 1.00 77.00 159 LYS A CA 1
ATOM 1257 C C . LYS A 1 159 ? -20.383 10.967 -5.021 1.00 77.00 159 LYS A C 1
ATOM 1259 O O . LYS A 1 159 ? -20.144 12.002 -5.632 1.00 77.00 159 LYS A O 1
ATOM 1264 N N . GLY A 1 160 ? -20.106 9.763 -5.533 1.00 73.12 160 GLY A N 1
ATOM 1265 C CA . GLY A 1 160 ? -19.558 9.540 -6.881 1.00 73.12 160 GLY A CA 1
ATOM 1266 C C . GLY A 1 160 ? -18.044 9.752 -7.023 1.00 73.12 160 GLY A C 1
ATOM 1267 O O . GLY A 1 160 ? -17.486 9.493 -8.087 1.00 73.12 160 GLY A O 1
ATOM 1268 N N . VAL A 1 161 ? -17.347 10.165 -5.959 1.00 78.00 161 VAL A N 1
ATOM 1269 C CA . VAL A 1 161 ? -15.901 10.416 -5.974 1.00 78.00 161 VAL A CA 1
ATOM 1270 C C . VAL A 1 161 ? -15.143 9.249 -5.349 1.00 78.00 161 VAL A C 1
ATOM 1272 O O . VAL A 1 161 ? -15.389 8.870 -4.207 1.00 78.00 161 VAL A O 1
ATOM 1275 N N . CYS A 1 162 ? -14.177 8.707 -6.085 1.00 83.50 162 CYS A N 1
ATOM 1276 C CA . CYS A 1 162 ? -13.271 7.666 -5.624 1.00 83.50 162 CYS A CA 1
ATOM 1277 C C . CYS A 1 162 ? -12.192 8.282 -4.738 1.00 83.50 162 CYS A C 1
ATOM 1279 O O . CYS A 1 162 ? -11.411 9.133 -5.180 1.00 83.50 162 CYS A O 1
ATOM 1281 N N . ARG A 1 163 ? -12.125 7.796 -3.504 1.00 88.62 163 ARG A N 1
ATOM 1282 C CA . ARG A 1 163 ? -11.105 8.142 -2.525 1.00 88.62 163 ARG A CA 1
ATOM 1283 C C . ARG A 1 163 ? -10.350 6.899 -2.074 1.00 88.62 163 ARG A C 1
ATOM 1285 O O . ARG A 1 163 ? -10.923 5.813 -1.984 1.00 88.62 163 ARG A O 1
ATOM 1292 N N . TRP A 1 164 ? -9.069 7.087 -1.805 1.00 91.94 164 TRP A N 1
ATOM 1293 C CA . TRP A 1 164 ? -8.174 6.085 -1.247 1.00 91.94 164 TRP A CA 1
ATOM 1294 C C . TRP A 1 164 ? -7.920 6.401 0.212 1.00 91.94 164 TRP A C 1
ATOM 1296 O O . TRP A 1 164 ? -7.673 7.556 0.550 1.00 91.94 164 TRP A O 1
ATOM 1306 N N . PHE A 1 165 ? -8.005 5.372 1.042 1.00 92.12 165 PHE A N 1
ATOM 1307 C CA . PHE A 1 165 ? -7.852 5.437 2.484 1.00 92.12 165 PHE A CA 1
ATOM 1308 C C . PHE A 1 165 ? -6.812 4.425 2.936 1.00 92.12 165 PHE A C 1
ATOM 1310 O O . PHE A 1 165 ? -6.629 3.386 2.297 1.00 92.12 165 PHE A O 1
ATOM 1317 N N . TYR A 1 166 ? -6.208 4.680 4.088 1.00 92.81 166 TYR A N 1
ATOM 1318 C CA . TYR A 1 166 ? -5.543 3.616 4.826 1.00 92.81 166 TYR A CA 1
ATOM 1319 C C . TYR A 1 166 ? -6.562 2.616 5.403 1.00 92.81 166 TYR A C 1
ATOM 1321 O O . TYR A 1 166 ? -7.741 2.955 5.598 1.00 92.81 166 TYR A O 1
ATOM 1329 N N . PRO A 1 167 ? -6.128 1.379 5.701 1.00 88.38 167 PRO A N 1
ATOM 1330 C CA . PRO A 1 167 ? -6.860 0.491 6.591 1.00 88.38 167 PRO A CA 1
ATOM 1331 C C . PRO A 1 167 ? -7.185 1.180 7.920 1.00 88.38 167 PRO A C 1
ATOM 1333 O O . PRO A 1 167 ? -6.468 2.069 8.381 1.00 88.38 167 PRO A O 1
ATOM 1336 N N . LYS A 1 168 ? -8.293 0.781 8.546 1.00 85.19 168 LYS A N 1
ATOM 1337 C CA . LYS A 1 168 ? -8.651 1.303 9.870 1.00 85.19 168 LYS A CA 1
ATOM 1338 C C . LYS A 1 168 ? -7.683 0.760 10.927 1.00 85.19 168 LYS A C 1
ATOM 1340 O O . LYS A 1 168 ? -7.158 -0.337 10.780 1.00 85.19 168 LYS A O 1
ATOM 1345 N N . ASN A 1 169 ? -7.526 1.511 12.016 1.00 82.44 169 ASN A N 1
ATOM 1346 C CA . ASN A 1 169 ? -6.794 1.114 13.223 1.00 82.44 169 ASN A CA 1
ATOM 1347 C C . ASN A 1 169 ? -5.277 0.906 13.046 1.00 82.44 169 ASN A C 1
ATOM 1349 O O . ASN A 1 169 ? -4.683 0.144 13.801 1.00 82.44 169 ASN A O 1
ATOM 1353 N N . LEU A 1 170 ? -4.617 1.583 12.102 1.00 84.94 170 LEU A N 1
ATOM 1354 C CA . LEU A 1 170 ? -3.149 1.585 12.037 1.00 84.94 170 LEU A CA 1
ATOM 1355 C C . LEU A 1 170 ? -2.533 2.242 13.288 1.00 84.94 170 LEU A C 1
ATOM 1357 O O . LEU A 1 170 ? -2.954 3.320 13.708 1.00 84.94 170 LEU A O 1
ATOM 1361 N N . ASN A 1 171 ? -1.512 1.616 13.878 1.00 85.81 171 ASN A N 1
ATOM 1362 C CA . ASN A 1 171 ? -0.771 2.159 15.016 1.00 85.81 171 ASN A CA 1
ATOM 1363 C C . ASN A 1 171 ? 0.496 2.871 14.545 1.00 85.81 171 ASN A C 1
ATOM 1365 O O . ASN A 1 171 ? 1.535 2.237 14.387 1.00 85.81 171 ASN A O 1
ATOM 1369 N N . ASN A 1 172 ? 0.433 4.188 14.345 1.00 88.88 172 ASN A N 1
ATOM 1370 C CA . ASN A 1 172 ? 1.596 4.975 13.918 1.00 88.88 172 ASN A CA 1
ATOM 1371 C C . ASN A 1 172 ? 2.274 4.447 12.638 1.00 88.88 172 ASN A C 1
ATOM 1373 O O . ASN A 1 172 ? 3.466 4.652 12.453 1.00 88.88 172 ASN A O 1
ATOM 1377 N N . LEU A 1 173 ? 1.528 3.814 11.733 1.00 91.75 173 LEU A N 1
ATOM 1378 C CA . LEU A 1 173 ? 2.045 3.385 10.433 1.00 91.75 173 LEU A CA 1
ATOM 1379 C C . LEU A 1 173 ? 1.696 4.401 9.345 1.00 91.75 173 LEU A C 1
ATOM 1381 O O . LEU A 1 173 ? 0.642 5.036 9.384 1.00 91.75 173 LEU A O 1
ATOM 1385 N N . THR A 1 174 ? 2.575 4.542 8.361 1.00 95.12 174 THR A N 1
ATOM 1386 C CA . THR A 1 174 ? 2.338 5.326 7.147 1.00 95.12 174 THR A CA 1
ATOM 1387 C C . THR A 1 174 ? 2.844 4.573 5.924 1.00 95.12 174 THR A C 1
ATOM 1389 O O . THR A 1 174 ? 3.770 3.773 6.023 1.00 95.12 174 THR A O 1
ATOM 1392 N N . PHE A 1 175 ? 2.207 4.805 4.779 1.00 96.38 175 PHE A N 1
ATOM 1393 C CA . PHE A 1 175 ? 2.557 4.165 3.521 1.00 96.38 175 PHE A CA 1
ATOM 1394 C C . PHE A 1 175 ? 3.973 4.550 3.087 1.00 96.38 175 PHE A C 1
ATOM 1396 O O . PHE A 1 175 ? 4.334 5.730 3.092 1.00 96.38 175 PHE A O 1
ATOM 1403 N N . ASP A 1 176 ? 4.759 3.556 2.687 1.00 96.12 176 ASP A N 1
ATOM 1404 C CA . ASP A 1 176 ? 6.165 3.711 2.338 1.00 96.12 176 ASP A CA 1
ATOM 1405 C C . ASP A 1 176 ? 6.335 4.178 0.885 1.00 96.12 176 ASP A C 1
ATOM 1407 O O . ASP A 1 176 ? 6.673 3.420 -0.027 1.00 96.12 176 ASP A O 1
ATOM 1411 N N . VAL A 1 177 ? 6.071 5.467 0.663 1.00 95.31 177 VAL A N 1
ATOM 1412 C CA . VAL A 1 177 ? 6.203 6.106 -0.657 1.00 95.31 177 VAL A CA 1
ATOM 1413 C C . VAL A 1 177 ? 7.627 6.023 -1.211 1.00 95.31 177 VAL A C 1
ATOM 1415 O O . VAL A 1 177 ? 7.799 5.913 -2.426 1.00 95.31 177 VAL A O 1
ATOM 1418 N N . ALA A 1 178 ? 8.640 6.033 -0.338 1.00 94.44 178 ALA A N 1
ATOM 1419 C CA . ALA A 1 178 ? 10.041 5.925 -0.724 1.00 94.44 178 ALA A CA 1
ATOM 1420 C C . ALA A 1 178 ? 10.362 4.515 -1.236 1.00 94.44 178 ALA A C 1
ATOM 1422 O O . ALA A 1 178 ? 10.951 4.374 -2.309 1.00 94.44 178 ALA A O 1
ATOM 1423 N N . ALA A 1 179 ? 9.907 3.475 -0.531 1.00 95.50 179 ALA A N 1
ATOM 1424 C CA . ALA A 1 179 ? 10.063 2.098 -0.984 1.00 95.50 179 ALA A CA 1
ATOM 1425 C C . ALA A 1 179 ? 9.301 1.827 -2.286 1.00 95.50 179 ALA A C 1
ATOM 1427 O O . ALA A 1 179 ? 9.844 1.173 -3.175 1.00 95.50 179 ALA A O 1
ATOM 1428 N N . LEU A 1 180 ? 8.087 2.371 -2.444 1.00 95.31 180 LEU A N 1
ATOM 1429 C CA . LEU A 1 180 ? 7.345 2.263 -3.704 1.00 95.31 180 LEU A CA 1
ATOM 1430 C C . LEU A 1 180 ? 8.099 2.943 -4.855 1.00 95.31 180 LEU A C 1
ATOM 1432 O O . LEU A 1 180 ? 8.163 2.400 -5.957 1.00 95.31 180 LEU A O 1
ATOM 1436 N N . GLY A 1 181 ? 8.673 4.122 -4.603 1.00 92.56 181 GLY A N 1
ATOM 1437 C CA . GLY A 1 181 ? 9.503 4.831 -5.574 1.00 92.56 181 GLY A CA 1
ATOM 1438 C C . GLY A 1 181 ? 10.713 4.007 -6.016 1.00 92.56 181 GLY A C 1
ATOM 1439 O O . GLY A 1 181 ? 10.977 3.921 -7.211 1.00 92.56 181 GLY A O 1
ATOM 1440 N N . MET A 1 182 ? 11.402 3.353 -5.076 1.00 92.06 182 MET A N 1
ATOM 1441 C CA . MET A 1 182 ? 12.525 2.462 -5.388 1.00 92.06 182 MET A CA 1
ATOM 1442 C C . MET A 1 182 ? 12.083 1.235 -6.191 1.00 92.06 182 MET A C 1
ATOM 1444 O O . MET A 1 182 ? 12.645 0.984 -7.253 1.00 92.06 182 MET A O 1
ATOM 1448 N N . ALA A 1 183 ? 11.032 0.537 -5.752 1.00 90.75 183 ALA A N 1
ATOM 1449 C CA . ALA A 1 183 ? 10.493 -0.639 -6.442 1.00 90.75 183 ALA A CA 1
ATOM 1450 C C . ALA A 1 183 ? 10.037 -0.335 -7.879 1.00 90.75 183 ALA A C 1
ATOM 1452 O O . ALA A 1 183 ? 10.146 -1.174 -8.767 1.00 90.75 183 ALA A O 1
ATOM 1453 N N . PHE A 1 184 ? 9.528 0.876 -8.125 1.00 80.88 184 PHE A N 1
ATOM 1454 C CA . PHE A 1 184 ? 9.099 1.309 -9.455 1.00 80.88 184 PHE A CA 1
ATOM 1455 C C . PHE A 1 184 ? 10.260 1.735 -10.371 1.00 80.88 184 PHE A C 1
ATOM 1457 O O . PHE A 1 184 ? 10.097 1.751 -11.592 1.00 80.88 184 PHE A O 1
ATOM 1464 N N . CYS A 1 185 ? 11.407 2.106 -9.797 1.00 76.75 185 CYS A N 1
ATOM 1465 C CA . CYS A 1 185 ? 12.623 2.449 -10.536 1.00 76.75 185 CYS A CA 1
ATOM 1466 C C . CYS A 1 185 ? 13.484 1.226 -10.874 1.00 76.75 185 CYS A C 1
ATOM 1468 O O . CYS A 1 185 ? 14.328 1.326 -11.765 1.00 76.75 185 CYS A O 1
ATOM 1470 N N . GLU A 1 186 ? 13.292 0.091 -10.195 1.00 70.19 186 GLU A N 1
ATOM 1471 C CA . GLU A 1 186 ? 13.932 -1.155 -10.609 1.00 70.19 186 GLU A CA 1
ATOM 1472 C C . GLU A 1 186 ? 13.422 -1.571 -11.999 1.00 70.19 186 GLU A C 1
ATOM 1474 O O . GLU A 1 186 ? 12.224 -1.431 -12.285 1.00 70.19 186 GLU A O 1
ATOM 1479 N N . PRO A 1 187 ? 14.299 -2.078 -12.887 1.00 59.06 187 PRO A N 1
ATOM 1480 C CA . PRO A 1 187 ? 13.844 -2.702 -14.113 1.00 59.06 187 PRO A CA 1
ATOM 1481 C C . PRO A 1 187 ? 12.880 -3.821 -13.724 1.00 59.06 187 PRO A C 1
ATOM 1483 O O . PRO A 1 187 ? 13.241 -4.777 -13.036 1.00 59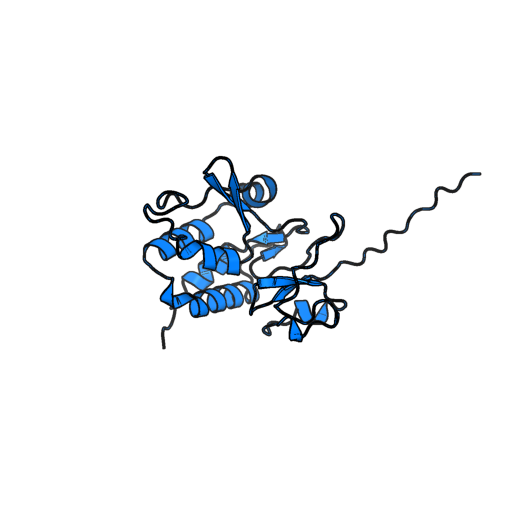.06 187 PRO A O 1
ATOM 1486 N N . LEU A 1 188 ? 11.620 -3.686 -14.132 1.00 58.94 188 LEU A N 1
ATOM 1487 C CA . LEU A 1 188 ? 10.704 -4.813 -14.140 1.00 58.94 188 LEU A CA 1
ATOM 1488 C C . LEU A 1 188 ? 11.232 -5.740 -15.235 1.00 58.94 188 LEU A C 1
ATOM 1490 O O . LEU A 1 188 ? 10.827 -5.618 -16.387 1.00 58.94 188 LEU A O 1
ATOM 1494 N N . ASP A 1 189 ? 12.214 -6.576 -14.903 1.00 46.12 189 ASP A N 1
ATOM 1495 C CA . ASP A 1 189 ? 12.715 -7.603 -15.806 1.00 46.12 189 ASP A CA 1
ATOM 1496 C C . ASP A 1 189 ? 11.553 -8.563 -16.065 1.00 46.12 189 ASP A C 1
ATOM 1498 O O . ASP A 1 189 ? 11.220 -9.429 -15.251 1.00 46.12 189 ASP A O 1
ATOM 1502 N N . PHE A 1 190 ? 10.858 -8.314 -17.171 1.00 47.72 190 PHE A N 1
ATOM 1503 C CA . PHE A 1 190 ? 9.855 -9.203 -17.725 1.00 47.72 190 PHE A CA 1
ATOM 1504 C C . PHE A 1 190 ? 10.629 -10.329 -18.414 1.00 47.72 190 PHE A C 1
ATOM 1506 O O . PHE A 1 190 ? 11.028 -10.185 -19.569 1.00 47.72 190 PHE A O 1
ATOM 1513 N N . VAL A 1 191 ? 10.934 -11.387 -17.658 1.00 35.75 191 VAL A N 1
ATOM 1514 C CA . VAL A 1 191 ? 11.453 -12.654 -18.200 1.00 35.75 191 VAL A CA 1
ATOM 1515 C C . VAL A 1 191 ? 10.315 -13.422 -18.855 1.00 35.75 191 VAL A C 1
ATOM 1517 O O . VAL A 1 191 ? 9.235 -13.502 -18.224 1.00 35.75 191 VAL A O 1
#

InterPro domains:
  IPR011124 Zinc finger, CW-type [PF07496] (15-58)
  IPR011124 Zinc finger, CW-type [PS51050] (10-61)
  IPR042778 Zinc finger CW-type PWWP domain protein ZCWPW1/ZCWPW2 [PTHR15999] (10-63)

Organism: NCBI:txid97028

Sequence (191 aa):
MKRKRKVDCLEYSDTWIQCDACHKWRKLADNSMANSSAAWFCSMNTDPLYQSCRVPEQYIQNSCKITYLPGFHLKGTPGGEKQNVAFFTSVLKEHHSLISAQTKKALTWLAKISMDKLAVMETNGIRGPILNNCTSSNGTLNPYHKIFQAFGLVKRVEKGVCRWFYPKNLNNLTFDVAALGMAFCEPLDFV

Radius of gyration: 18.13 Å; chains: 1; bounding box: 35×39×70 Å

Secondary structure (DSSP, 8-state):
--------------EEEE-TTT--EEEES-TTTTT--S---GGG-S-GGG-STTSPPP---TT--B---TTEEETTS----HHHHHHHHHHHHHTGGG--HHHHHHHHHHHT--HHHHHHHHHT-EEPPSSS-SS-TTSPPPHHHHHHHHTTPEEEEETTEEEEEPPTTBSSEEE-HHHHHHHHHS-----

Foldseek 3Di:
DDPPPPPPPPPPQFEWDAALPQRAIDTAPDCPVLPDLDHDHLCPHPPPQRSDSPHHHDDDDLPHAHADDQQKDFAPDPFQDPSNLVQLLVLCLVLVVLPDPLLLVQLVVLLPDDPVQQVCQAPPFDFGDVSDFCADPVRDGRSNVVSCVSSQWDWDADPRTIGIHHDRRYDRMTGRSNSSVNSSPPPSPPD